Protein AF-A0A814YRI9-F1 (afdb_monomer_lite)

Structure (mmCIF, N/CA/C/O backbone):
data_AF-A0A814YRI9-F1
#
_entry.id   AF-A0A814YRI9-F1
#
lo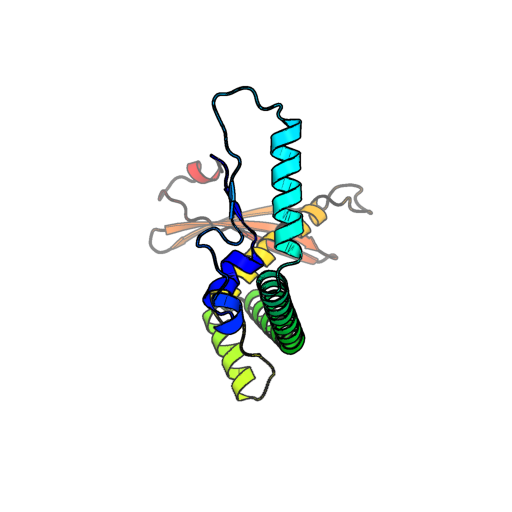op_
_atom_site.group_PDB
_atom_site.id
_atom_site.type_symbol
_atom_site.label_atom_id
_atom_site.label_alt_id
_atom_site.label_comp_id
_atom_site.label_asym_id
_atom_site.label_entity_id
_atom_site.label_seq_id
_atom_site.pdbx_PDB_ins_code
_atom_site.Cartn_x
_atom_site.Cartn_y
_atom_site.Cartn_z
_atom_site.occupancy
_atom_site.B_iso_or_equiv
_atom_site.auth_seq_id
_atom_site.auth_comp_id
_atom_site.auth_asym_id
_atom_site.auth_atom_id
_atom_site.pdbx_PDB_model_num
ATOM 1 N N . MET A 1 1 ? 5.325 12.047 36.509 1.00 57.03 1 MET A N 1
ATOM 2 C CA . MET A 1 1 ? 4.173 11.274 37.025 1.00 57.03 1 MET A CA 1
ATOM 3 C C . MET A 1 1 ? 3.552 10.498 35.869 1.00 57.03 1 MET A C 1
ATOM 5 O O . MET A 1 1 ? 2.864 11.089 35.044 1.00 57.03 1 MET A O 1
ATOM 9 N N . GLU A 1 2 ? 3.859 9.208 35.751 1.00 58.69 2 GLU A N 1
ATOM 10 C CA . GLU A 1 2 ? 3.312 8.358 34.685 1.00 58.69 2 GLU A CA 1
ATOM 11 C C . GLU A 1 2 ? 1.873 7.935 35.011 1.00 58.69 2 GLU A C 1
ATOM 13 O O . GLU A 1 2 ? 1.563 7.497 36.123 1.00 58.69 2 GLU A O 1
ATOM 18 N N . LEU A 1 3 ? 0.980 8.102 34.035 1.00 75.44 3 LEU A N 1
ATOM 19 C CA . LEU A 1 3 ? -0.439 7.772 34.138 1.00 75.44 3 LEU A CA 1
ATOM 20 C C . LEU A 1 3 ? -0.729 6.544 33.283 1.00 75.44 3 LEU A C 1
ATOM 22 O O . LEU A 1 3 ? -0.581 6.587 32.065 1.00 75.44 3 LEU A O 1
ATOM 26 N N . MET A 1 4 ? -1.202 5.469 33.910 1.00 80.44 4 MET A N 1
ATOM 27 C CA . MET A 1 4 ? -1.716 4.312 33.179 1.00 80.44 4 MET A CA 1
ATOM 28 C C . MET A 1 4 ? -3.222 4.439 33.022 1.00 80.44 4 MET A C 1
ATOM 30 O O . MET A 1 4 ? -3.938 4.694 33.992 1.00 80.44 4 MET A O 1
ATOM 34 N N . THR A 1 5 ? -3.720 4.252 31.804 1.00 87.00 5 THR A N 1
ATOM 35 C CA . THR A 1 5 ? -5.154 4.327 31.517 1.00 87.00 5 THR A CA 1
ATOM 36 C C . THR A 1 5 ? -5.653 3.033 30.893 1.00 87.00 5 THR A C 1
ATOM 38 O O . THR A 1 5 ? -4.969 2.407 30.087 1.00 87.00 5 THR A O 1
ATOM 41 N N . CYS A 1 6 ? -6.851 2.609 31.287 1.00 89.69 6 CYS A N 1
ATOM 42 C CA . CYS A 1 6 ? -7.541 1.510 30.629 1.00 89.69 6 CYS A CA 1
ATOM 43 C C . CYS A 1 6 ? -8.156 2.026 29.321 1.00 89.69 6 CYS A C 1
ATOM 45 O O . CYS A 1 6 ? -9.069 2.852 29.365 1.00 89.69 6 CYS A O 1
ATOM 47 N N . LEU A 1 7 ? -7.663 1.529 28.185 1.00 88.25 7 LEU A N 1
ATOM 48 C CA . LEU A 1 7 ? -8.087 1.926 26.837 1.00 88.25 7 LEU A CA 1
ATOM 49 C C . LEU A 1 7 ? -9.603 1.757 26.585 1.00 88.25 7 LEU A C 1
ATOM 51 O O . LEU A 1 7 ? -10.237 2.749 26.221 1.00 88.25 7 LEU A O 1
ATOM 55 N N . PRO A 1 8 ? -10.233 0.591 26.854 1.00 89.88 8 PRO A N 1
ATOM 56 C CA . PRO A 1 8 ? -11.683 0.449 26.680 1.00 89.88 8 PRO A CA 1
ATOM 57 C C . PRO A 1 8 ? -12.466 1.485 27.490 1.00 89.88 8 PRO A C 1
ATOM 59 O O . PRO A 1 8 ? -13.416 2.112 27.021 1.00 89.88 8 PRO A O 1
ATOM 62 N N . CYS A 1 9 ? -12.049 1.707 28.737 1.00 89.81 9 CYS A N 1
ATOM 63 C CA . CYS A 1 9 ? -12.719 2.642 29.628 1.00 89.81 9 CYS A CA 1
ATOM 64 C C . CYS A 1 9 ? -12.484 4.100 29.232 1.00 89.81 9 CYS A C 1
ATOM 66 O O . CYS A 1 9 ? -13.389 4.910 29.412 1.00 89.81 9 CYS A O 1
ATOM 68 N N . SER A 1 10 ? -11.308 4.466 28.718 1.00 89.44 10 SER A N 1
ATOM 69 C CA . SER A 1 10 ? -11.055 5.838 28.268 1.00 89.44 10 SER A CA 1
ATOM 70 C C . SER A 1 10 ? -11.930 6.196 27.067 1.00 89.44 10 SER A C 1
ATOM 72 O O . SER A 1 10 ? -12.449 7.311 27.028 1.00 89.44 10 SER A O 1
ATOM 74 N N . LYS A 1 11 ? -12.158 5.233 26.167 1.00 88.56 11 LYS A N 1
ATOM 75 C CA . LYS A 1 11 ? -12.961 5.392 24.952 1.00 88.56 11 LYS A CA 1
ATOM 76 C C . LYS A 1 11 ? -14.473 5.377 25.215 1.00 88.56 11 LYS A C 1
ATOM 78 O O . LYS A 1 11 ? -15.179 6.256 24.733 1.00 88.56 11 LYS A O 1
ATOM 83 N N . HIS A 1 12 ? -14.979 4.425 26.006 1.00 89.75 12 HIS A N 1
ATOM 84 C CA . HIS A 1 12 ? -16.427 4.163 26.080 1.00 89.75 12 HIS A CA 1
ATOM 85 C C . HIS A 1 12 ? -17.133 4.683 27.343 1.00 89.75 12 HIS A C 1
ATOM 87 O O . HIS A 1 12 ? -18.364 4.777 27.353 1.00 89.75 12 HIS A O 1
ATOM 93 N N . LYS A 1 13 ? -16.419 5.073 28.414 1.00 86.12 13 LYS A N 1
ATOM 94 C CA . LYS A 1 13 ? -17.064 5.439 29.702 1.00 86.12 13 LYS A CA 1
ATOM 95 C C . LYS A 1 13 ? -18.089 6.574 29.597 1.00 86.12 13 LYS A C 1
ATOM 97 O O . LYS A 1 13 ? -19.049 6.606 30.363 1.00 86.12 13 LYS A O 1
ATOM 102 N N . THR A 1 14 ? -17.893 7.502 28.662 1.00 85.56 14 THR A N 1
ATOM 103 C CA . THR A 1 14 ? -18.782 8.646 28.401 1.00 85.56 14 THR A CA 1
ATOM 104 C C . THR A 1 14 ? -20.089 8.244 27.729 1.00 85.56 14 THR A C 1
ATOM 106 O O . THR A 1 14 ? -21.051 9.005 27.798 1.00 85.56 14 THR A O 1
ATOM 109 N N . HIS A 1 15 ? -20.146 7.059 27.117 1.00 88.00 15 HIS A N 1
ATOM 110 C CA . HIS A 1 15 ? -21.304 6.545 26.385 1.00 88.00 15 HIS A CA 1
ATOM 111 C C . HIS A 1 15 ? -22.110 5.510 27.179 1.00 88.00 15 HIS A C 1
ATOM 113 O O . HIS A 1 15 ? -23.253 5.239 26.827 1.00 88.00 15 HIS A O 1
ATOM 119 N N . ALA A 1 16 ? -21.593 5.020 28.310 1.00 86.62 16 ALA A N 1
ATOM 120 C CA . ALA A 1 16 ? -22.251 4.001 29.130 1.00 86.62 16 ALA A CA 1
ATOM 121 C C . ALA A 1 16 ? -23.695 4.365 29.550 1.00 86.62 16 ALA A C 1
ATOM 123 O O . ALA A 1 16 ? -24.006 5.540 29.720 1.00 86.62 16 ALA A O 1
ATOM 124 N N . PRO A 1 17 ? -24.605 3.411 29.777 1.00 89.31 17 PRO A N 1
ATOM 125 C CA . PRO A 1 17 ? -25.932 3.689 30.330 1.00 89.31 17 PRO A CA 1
ATOM 126 C C . PRO A 1 17 ? -25.878 4.489 31.643 1.00 89.31 17 PRO A C 1
ATOM 128 O O . PRO A 1 17 ? -25.002 4.257 32.478 1.00 89.31 17 PRO A O 1
ATOM 131 N N . LYS A 1 18 ? -26.838 5.402 31.873 1.00 84.38 18 LYS A N 1
ATOM 132 C CA . LYS A 1 18 ? -26.884 6.260 33.084 1.00 84.38 18 LYS A CA 1
ATOM 133 C C . LYS A 1 18 ? -26.791 5.459 34.393 1.00 84.38 18 LYS A C 1
ATOM 135 O O . LYS A 1 18 ? -26.132 5.899 35.328 1.00 84.38 18 LYS A O 1
ATOM 140 N N . GLN A 1 19 ? -27.378 4.262 34.418 1.00 86.19 19 GLN A N 1
ATOM 141 C CA . GLN A 1 19 ? -27.344 3.325 35.549 1.00 86.19 19 GLN A CA 1
ATOM 142 C C . GLN A 1 19 ? -25.914 2.889 35.916 1.00 86.19 19 GLN A C 1
ATOM 144 O O . GLN A 1 19 ? -25.593 2.767 37.092 1.00 86.19 19 GLN A O 1
ATOM 149 N N . LEU A 1 20 ? -25.034 2.716 34.923 1.00 83.62 20 LEU A N 1
ATOM 150 C CA . LEU A 1 20 ? -23.620 2.375 35.124 1.00 83.62 20 LEU A CA 1
ATOM 151 C C . LEU A 1 20 ? -22.749 3.619 35.370 1.00 83.62 20 LEU A C 1
ATOM 153 O O . LEU A 1 20 ? -21.659 3.509 35.938 1.00 83.62 20 LEU A O 1
ATOM 157 N N . ARG A 1 21 ? -23.226 4.809 34.969 1.00 75.56 21 ARG A N 1
ATOM 158 C CA . ARG A 1 21 ? -22.521 6.082 35.187 1.00 75.56 21 ARG A CA 1
ATOM 159 C C . ARG A 1 21 ? -22.640 6.633 36.602 1.00 75.56 21 ARG A C 1
ATOM 161 O O . ARG A 1 21 ? -21.741 7.350 37.026 1.00 75.56 21 ARG A O 1
ATOM 168 N N . ALA A 1 22 ? -23.705 6.302 37.331 1.00 64.12 22 ALA A N 1
ATOM 169 C CA . ALA A 1 22 ? -23.940 6.807 38.689 1.00 64.12 22 ALA A CA 1
ATOM 170 C C . ALA A 1 22 ? -22.783 6.493 39.665 1.00 64.12 22 ALA A C 1
ATOM 172 O O . ALA A 1 22 ? -22.558 7.220 40.626 1.00 64.12 22 ALA A O 1
ATOM 173 N N . THR A 1 23 ? -22.006 5.445 39.381 1.00 62.44 23 THR A N 1
ATOM 174 C CA . THR A 1 23 ? -20.819 5.019 40.140 1.00 62.44 23 THR A CA 1
ATOM 175 C C . THR A 1 23 ? -19.486 5.590 39.631 1.00 62.44 23 THR A C 1
ATOM 177 O O . THR A 1 23 ? -18.424 5.213 40.135 1.00 62.44 23 THR A O 1
ATOM 180 N N . ILE A 1 24 ? -19.489 6.476 38.628 1.00 66.81 24 ILE A N 1
ATOM 181 C CA . ILE A 1 24 ? -18.257 7.000 38.024 1.00 66.81 24 ILE A CA 1
ATOM 182 C C . ILE A 1 24 ? -17.608 8.030 38.949 1.00 66.81 24 ILE A C 1
ATOM 184 O O . ILE A 1 24 ? -18.045 9.172 39.056 1.00 66.81 24 ILE A O 1
ATOM 188 N N . LYS A 1 25 ? -16.477 7.652 39.548 1.00 68.94 25 LYS A N 1
ATOM 189 C CA . LYS A 1 25 ? -15.484 8.629 40.009 1.00 68.94 25 LYS A CA 1
ATOM 190 C C . LYS A 1 25 ? -14.764 9.203 38.787 1.00 68.94 25 LYS A C 1
ATOM 192 O O . LYS A 1 25 ? -14.474 8.468 37.843 1.00 68.94 25 LYS A O 1
ATOM 197 N N . SER A 1 26 ? -14.419 10.489 38.809 1.00 67.25 26 SER A N 1
ATOM 198 C CA . SER A 1 26 ? -13.688 11.168 37.720 1.00 67.25 26 SER A CA 1
ATOM 199 C C . SER A 1 26 ? -12.374 10.466 37.330 1.00 67.25 26 SER A C 1
ATOM 201 O O . SER A 1 26 ? -11.939 10.548 36.183 1.00 67.25 26 SER A O 1
ATOM 203 N N . SER A 1 27 ? -11.782 9.706 38.257 1.00 72.19 27 SER A N 1
ATOM 204 C CA . SER A 1 27 ? -10.574 8.893 38.083 1.00 72.19 27 SER A CA 1
ATOM 205 C C . SER A 1 27 ? -10.811 7.453 37.596 1.00 72.19 27 SER A C 1
ATOM 207 O O . SER A 1 27 ? -9.873 6.656 37.579 1.00 72.19 27 SER A O 1
ATOM 209 N N . PHE A 1 28 ? -12.030 7.070 37.200 1.00 80.62 28 PHE A N 1
ATOM 210 C CA . PHE A 1 28 ? -12.308 5.702 36.752 1.00 80.62 28 PHE A CA 1
ATOM 211 C C . PHE A 1 28 ? -11.487 5.324 35.506 1.00 80.62 28 PHE A C 1
ATOM 213 O O . PHE A 1 28 ? -11.516 6.022 34.488 1.00 80.62 28 PHE A O 1
ATOM 220 N N . GLY A 1 29 ? -10.770 4.198 35.596 1.00 76.25 29 GLY A N 1
ATOM 221 C CA . GLY A 1 29 ? -9.886 3.702 34.538 1.00 76.25 29 GLY A CA 1
ATOM 222 C C . GLY A 1 29 ? -8.558 4.454 34.418 1.00 76.25 29 GLY A C 1
ATOM 223 O O . GLY A 1 29 ? -7.847 4.232 33.443 1.00 76.25 29 GLY A O 1
ATOM 224 N N . VAL A 1 30 ? -8.222 5.329 35.374 1.00 84.19 30 VAL A N 1
ATOM 225 C CA . VAL A 1 30 ? -6.929 6.020 35.458 1.00 84.19 30 VAL A CA 1
ATOM 226 C C . VAL A 1 30 ? -6.206 5.556 36.718 1.00 84.19 30 VAL A C 1
ATOM 228 O O . VAL A 1 30 ? -6.693 5.738 37.834 1.00 84.19 30 VAL A O 1
ATOM 231 N N . PHE A 1 31 ? -5.025 4.979 36.541 1.00 84.06 31 PHE A N 1
ATOM 232 C CA . PHE A 1 31 ? -4.172 4.498 37.615 1.00 84.06 31 PHE A CA 1
ATOM 233 C C . PHE A 1 31 ? -2.958 5.415 37.740 1.00 84.06 31 PHE A C 1
ATOM 235 O O . PHE A 1 31 ? -2.256 5.680 36.763 1.00 84.06 31 PHE A O 1
ATOM 242 N N . LYS A 1 32 ? -2.734 5.925 38.952 1.00 78.75 32 LYS A N 1
ATOM 243 C CA 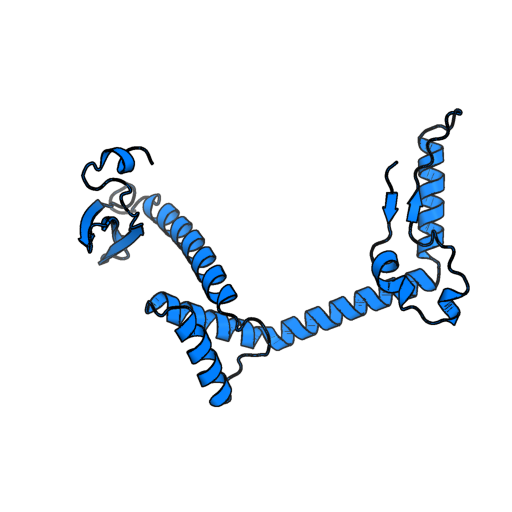. LYS A 1 32 ? -1.619 6.817 39.272 1.00 78.75 32 LYS A CA 1
ATOM 244 C C . LYS A 1 32 ? -0.577 6.052 40.071 1.00 78.75 32 LYS A C 1
ATOM 246 O O . LYS A 1 32 ? -0.921 5.454 41.089 1.00 78.75 32 LYS A O 1
ATOM 251 N N . PHE A 1 33 ? 0.682 6.129 39.653 1.00 70.62 33 PHE A N 1
ATOM 252 C CA . PHE A 1 33 ? 1.786 5.884 40.573 1.00 70.62 33 PHE A CA 1
ATOM 253 C C . PHE A 1 33 ? 1.908 7.096 41.496 1.00 70.62 33 PHE A C 1
ATOM 255 O O . PHE A 1 33 ? 2.154 8.209 41.037 1.00 70.62 33 PHE A O 1
ATOM 262 N N . ILE A 1 34 ? 1.671 6.892 42.791 1.00 64.88 34 ILE A N 1
ATOM 263 C CA . ILE A 1 34 ? 1.851 7.942 43.791 1.00 64.88 34 ILE A CA 1
ATOM 264 C C . ILE A 1 34 ? 3.305 7.874 44.275 1.00 64.88 34 ILE A C 1
ATOM 266 O O . ILE A 1 34 ? 3.705 6.966 45.011 1.00 64.88 34 ILE A O 1
ATOM 270 N N . GLU A 1 35 ? 4.113 8.833 43.839 1.00 61.47 35 GLU A N 1
ATOM 271 C CA . GLU A 1 35 ? 5.393 9.151 44.468 1.00 61.47 35 GLU A CA 1
ATOM 272 C C . GLU A 1 35 ? 5.089 9.966 45.729 1.00 61.47 35 GLU A C 1
ATOM 274 O O . GLU A 1 35 ? 4.814 11.155 45.661 1.00 61.47 35 GLU A O 1
ATOM 279 N N . GLN A 1 36 ? 5.010 9.300 46.881 1.00 57.44 36 GLN A N 1
ATOM 280 C CA . GLN A 1 36 ? 5.059 9.975 48.178 1.00 57.44 36 GLN A CA 1
ATOM 281 C C . GLN A 1 36 ? 6.504 9.975 48.681 1.00 57.44 36 GLN A C 1
ATOM 283 O O . GLN A 1 36 ? 7.136 8.914 48.687 1.00 57.44 36 GLN A O 1
ATOM 288 N N . ASP A 1 37 ? 6.967 11.136 49.154 1.00 53.66 37 ASP A N 1
ATOM 289 C CA . ASP A 1 37 ? 8.300 11.423 49.724 1.00 53.66 37 ASP A CA 1
ATOM 290 C C . ASP A 1 37 ? 8.594 10.712 51.065 1.00 53.66 37 ASP A C 1
ATOM 292 O O . ASP A 1 37 ? 9.504 11.077 51.802 1.00 53.66 37 ASP A O 1
ATOM 296 N N . GLY A 1 38 ? 7.842 9.663 51.404 1.00 54.88 38 GLY A N 1
ATOM 297 C CA . GLY A 1 38 ? 7.982 8.917 52.650 1.00 54.88 38 GLY A CA 1
ATOM 298 C C . GLY A 1 38 ? 7.941 7.410 52.423 1.00 54.88 38 GLY A C 1
ATOM 299 O O . GLY A 1 38 ? 6.867 6.822 52.358 1.00 54.88 38 GLY A O 1
ATOM 300 N N . GLY A 1 39 ? 9.116 6.789 52.305 1.00 52.53 39 GLY A N 1
ATOM 301 C CA . GLY A 1 39 ? 9.415 5.431 52.793 1.00 52.53 39 GLY A CA 1
ATOM 302 C C . GLY A 1 39 ? 8.641 4.211 52.267 1.00 52.53 39 GLY A C 1
ATOM 303 O O . GLY A 1 39 ? 8.883 3.112 52.759 1.00 52.53 39 GLY A O 1
ATOM 304 N N . TYR A 1 40 ? 7.730 4.324 51.300 1.00 56.16 40 TYR A N 1
ATOM 305 C CA . TYR A 1 40 ? 7.061 3.136 50.753 1.00 56.16 40 TYR A CA 1
ATOM 306 C C . TYR A 1 40 ? 8.002 2.327 49.850 1.00 56.16 40 TYR A C 1
ATOM 308 O O . TYR A 1 40 ? 8.388 2.791 48.774 1.00 56.16 40 TYR A O 1
ATOM 316 N N . ASN A 1 41 ? 8.297 1.083 50.249 1.00 66.31 41 ASN A N 1
ATOM 317 C CA . ASN A 1 41 ? 9.014 0.104 49.428 1.00 66.31 41 ASN A CA 1
ATOM 318 C C . ASN A 1 41 ? 8.326 -0.053 48.059 1.00 66.31 41 ASN A C 1
ATOM 320 O O . ASN A 1 41 ? 7.105 -0.229 47.985 1.00 66.31 41 ASN A O 1
ATOM 324 N N . GLN A 1 42 ? 9.106 -0.039 46.973 1.00 67.06 42 GLN A N 1
ATOM 325 C CA . GLN A 1 42 ? 8.636 -0.141 45.579 1.00 67.06 42 GLN A CA 1
ATOM 326 C C . GLN A 1 42 ? 7.633 -1.299 45.367 1.00 67.06 42 GLN A C 1
ATOM 328 O O . GLN A 1 42 ? 6.652 -1.172 44.631 1.00 67.06 42 GLN A O 1
ATOM 333 N N . THR A 1 43 ? 7.818 -2.398 46.102 1.00 73.56 43 THR A N 1
ATOM 334 C CA . THR A 1 43 ? 6.971 -3.598 46.104 1.00 73.56 43 THR A CA 1
ATOM 335 C C . THR A 1 43 ? 5.538 -3.350 46.595 1.00 73.56 43 THR A C 1
ATOM 337 O O . THR A 1 43 ? 4.598 -3.951 46.072 1.00 73.56 43 THR A O 1
ATOM 340 N N . GLN A 1 44 ? 5.336 -2.469 47.581 1.00 71.19 44 GLN A N 1
ATOM 341 C CA . GLN A 1 44 ? 4.004 -2.154 48.119 1.00 71.19 44 GLN A CA 1
ATOM 342 C C . GLN A 1 44 ? 3.199 -1.293 47.141 1.00 71.19 44 GLN A C 1
ATOM 344 O O . GLN A 1 44 ? 2.052 -1.627 46.845 1.00 71.19 44 GLN A O 1
ATOM 349 N N . LYS A 1 45 ? 3.829 -0.279 46.530 1.00 72.12 45 LYS A N 1
ATOM 350 C CA . LYS A 1 45 ? 3.194 0.567 45.500 1.00 72.12 45 LYS A CA 1
ATOM 351 C C . LYS A 1 45 ? 2.680 -0.268 44.322 1.00 72.12 45 LYS A C 1
ATOM 353 O O . LYS A 1 45 ? 1.552 -0.092 43.863 1.00 72.12 45 LYS A O 1
ATOM 358 N N . PHE A 1 46 ? 3.483 -1.231 43.871 1.00 78.75 46 PHE A N 1
ATOM 359 C CA . PHE A 1 46 ? 3.090 -2.147 42.800 1.00 78.75 46 PHE A CA 1
ATOM 360 C C . PHE A 1 46 ? 1.953 -3.094 43.219 1.00 78.75 46 PHE A C 1
ATOM 362 O O . PHE A 1 46 ? 1.052 -3.388 42.428 1.00 78.75 46 PHE A O 1
ATOM 369 N N . ARG A 1 47 ? 1.948 -3.554 44.478 1.00 81.50 47 ARG A N 1
ATOM 370 C CA . ARG A 1 47 ? 0.877 -4.397 45.031 1.00 81.50 47 ARG A CA 1
ATOM 371 C C . ARG A 1 47 ? -0.464 -3.660 45.068 1.00 81.50 47 ARG A C 1
ATOM 373 O O . ARG A 1 47 ? -1.475 -4.244 44.670 1.00 81.50 47 ARG A O 1
ATOM 380 N N . ASP A 1 48 ? -0.469 -2.399 45.487 1.00 80.00 48 ASP A N 1
ATOM 381 C CA . ASP A 1 48 ? -1.682 -1.578 45.561 1.00 80.00 48 ASP A CA 1
ATOM 382 C C . ASP A 1 48 ? -2.217 -1.217 44.178 1.00 80.00 48 ASP A C 1
ATOM 384 O O . ASP A 1 48 ? -3.421 -1.331 43.927 1.00 80.00 48 ASP A O 1
ATOM 388 N N . LEU A 1 49 ? -1.326 -0.898 43.236 1.00 82.75 49 LEU A N 1
ATOM 389 C CA . LEU A 1 49 ? -1.684 -0.735 41.831 1.00 82.75 49 LEU A CA 1
ATOM 390 C C . LEU A 1 49 ? -2.350 -2.004 41.278 1.00 82.75 49 LEU A C 1
ATOM 392 O O . LEU A 1 49 ? -3.442 -1.939 40.711 1.00 82.75 49 LEU A O 1
ATOM 396 N N . LYS A 1 50 ? -1.735 -3.174 41.488 1.00 85.44 50 LYS A N 1
ATOM 397 C CA . LYS A 1 50 ? -2.278 -4.464 41.036 1.00 85.44 50 LYS A CA 1
ATOM 398 C C . LYS A 1 50 ? -3.645 -4.753 41.658 1.00 85.44 50 LYS A C 1
ATOM 400 O O . LYS A 1 50 ? -4.530 -5.277 40.980 1.00 85.44 50 LYS A O 1
ATOM 405 N N . LYS A 1 51 ? -3.839 -4.402 42.932 1.00 85.75 51 LYS A N 1
ATOM 406 C CA . LYS A 1 51 ? -5.134 -4.518 43.616 1.00 85.75 51 LYS A CA 1
ATOM 407 C C . LYS A 1 51 ? -6.178 -3.592 42.985 1.00 85.75 51 LYS A C 1
ATOM 409 O O . LYS A 1 51 ? -7.281 -4.051 42.701 1.00 85.75 51 LYS A O 1
ATOM 414 N N . SER A 1 52 ? -5.823 -2.337 42.710 1.00 84.19 52 SER A N 1
ATOM 415 C CA . SER A 1 52 ? -6.702 -1.359 42.053 1.00 84.19 52 SER A CA 1
ATOM 416 C C . SER A 1 52 ? -7.124 -1.814 40.653 1.00 84.19 52 SER A C 1
ATOM 418 O O . SER A 1 52 ? -8.311 -1.783 40.324 1.00 84.19 52 SER A O 1
ATOM 420 N N . ILE A 1 53 ? -6.182 -2.339 39.861 1.00 87.25 53 ILE A N 1
ATOM 421 C CA . ILE A 1 53 ? -6.467 -2.915 38.540 1.00 87.25 53 ILE A CA 1
ATOM 422 C C . ILE A 1 53 ? -7.418 -4.108 38.669 1.00 87.25 53 ILE A C 1
ATOM 424 O O . ILE A 1 53 ? -8.425 -4.152 37.973 1.00 87.25 53 ILE A O 1
ATOM 428 N N . ARG A 1 54 ? -7.167 -5.052 39.587 1.00 88.12 54 ARG A N 1
ATOM 429 C CA . ARG A 1 54 ? -8.071 -6.201 39.786 1.00 88.12 54 ARG A CA 1
ATOM 430 C C . ARG A 1 54 ? -9.494 -5.771 40.125 1.00 88.12 54 ARG A C 1
ATOM 432 O O . ARG A 1 54 ? -10.430 -6.309 39.548 1.00 88.12 54 ARG A O 1
ATOM 439 N N . VAL A 1 55 ? -9.655 -4.797 41.020 1.00 86.94 55 VAL A N 1
ATOM 440 C CA . VAL A 1 55 ? -10.981 -4.261 41.355 1.00 86.94 55 VAL A CA 1
ATOM 441 C C . VAL A 1 55 ? -11.613 -3.621 40.120 1.00 86.94 55 VAL A C 1
ATOM 443 O O . VAL A 1 55 ? -12.757 -3.929 39.804 1.00 86.94 55 VAL A O 1
ATOM 446 N N . HIS A 1 56 ? -10.863 -2.805 39.374 1.00 88.25 56 HIS A N 1
ATOM 447 C CA . HIS A 1 56 ? -11.346 -2.190 38.138 1.00 88.25 56 HIS A CA 1
ATOM 448 C C . HIS A 1 56 ? -11.887 -3.211 37.131 1.00 88.25 56 HIS A C 1
ATOM 450 O O . HIS A 1 56 ? -12.984 -3.014 36.613 1.00 88.25 56 HIS A O 1
ATOM 456 N N . LEU A 1 57 ? -11.160 -4.311 36.911 1.00 88.69 57 LEU A N 1
ATOM 457 C CA . LEU A 1 57 ? -11.546 -5.364 35.966 1.00 88.69 57 LEU A CA 1
ATOM 458 C C . LEU A 1 57 ? -12.875 -6.048 36.331 1.00 88.69 57 LEU A C 1
ATOM 460 O O . LEU A 1 57 ? -13.567 -6.553 35.454 1.00 88.69 57 LEU A O 1
ATOM 464 N N . THR A 1 58 ? -13.257 -6.045 37.610 1.00 88.62 58 THR A N 1
ATOM 465 C CA . THR A 1 58 ? -14.521 -6.645 38.076 1.00 88.62 58 THR A CA 1
ATOM 466 C C . THR A 1 58 ? -15.719 -5.696 38.027 1.00 88.62 58 THR A C 1
ATOM 468 O O . THR A 1 58 ? -16.853 -6.127 38.220 1.00 88.62 58 THR A O 1
ATOM 471 N N . ILE A 1 59 ? -15.505 -4.400 37.783 1.00 88.88 59 ILE A N 1
ATOM 472 C CA . ILE A 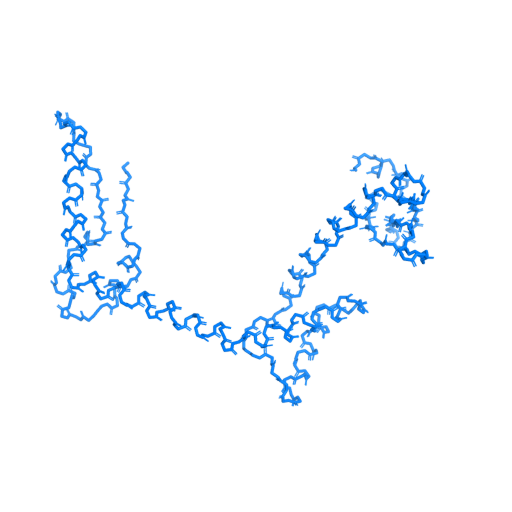1 59 ? -16.588 -3.411 37.800 1.00 88.88 59 ILE A CA 1
ATOM 473 C C . ILE A 1 59 ? -17.452 -3.553 36.539 1.00 88.88 59 ILE A C 1
ATOM 475 O O . ILE A 1 59 ? -16.943 -3.540 35.420 1.00 88.88 59 ILE A O 1
ATOM 479 N N . ASN A 1 60 ? -18.779 -3.577 36.715 1.00 89.69 60 ASN A N 1
ATOM 480 C CA . ASN A 1 60 ? -19.760 -3.703 35.625 1.00 89.69 60 ASN A CA 1
ATOM 481 C C . ASN A 1 60 ? -19.564 -2.684 34.492 1.00 89.69 60 ASN A C 1
ATOM 483 O O . ASN A 1 60 ? -19.764 -3.011 33.327 1.00 89.69 60 ASN A O 1
ATOM 487 N N . LEU A 1 61 ? -19.135 -1.462 34.820 1.00 88.81 61 LEU A N 1
ATOM 488 C CA . LEU A 1 61 ? -18.804 -0.445 33.823 1.00 88.81 61 LEU A CA 1
ATOM 489 C C . LEU A 1 61 ? -17.614 -0.855 32.941 1.00 88.81 61 LEU A C 1
ATOM 491 O O . LEU A 1 61 ? -17.679 -0.671 31.733 1.00 88.81 61 LEU A O 1
ATOM 495 N N . HIS A 1 62 ? -16.550 -1.430 33.511 1.00 90.75 62 HIS A N 1
ATOM 496 C CA . HIS A 1 62 ? -15.412 -1.920 32.726 1.00 90.75 62 HIS A CA 1
ATOM 497 C C . HIS A 1 62 ? -15.818 -3.104 31.843 1.00 90.75 62 HIS A C 1
ATOM 499 O O . HIS A 1 62 ? -15.468 -3.141 30.664 1.00 90.75 62 HIS A O 1
ATOM 505 N N . ILE A 1 63 ? -16.604 -4.036 32.390 1.00 91.94 63 ILE A N 1
ATOM 506 C CA . ILE A 1 63 ? -17.138 -5.177 31.637 1.00 91.94 63 ILE A CA 1
ATOM 507 C C . ILE A 1 63 ? -17.972 -4.681 30.449 1.00 91.94 63 ILE A C 1
ATOM 509 O O . ILE A 1 63 ? -17.819 -5.186 29.340 1.00 91.94 63 ILE A O 1
ATOM 513 N N . TRP A 1 64 ? -18.816 -3.666 30.654 1.00 93.12 64 TRP A N 1
ATOM 514 C CA . TRP A 1 64 ? -19.585 -3.040 29.580 1.00 93.12 64 TRP A CA 1
ATOM 515 C C . TRP A 1 64 ? -18.677 -2.374 28.536 1.00 93.12 64 TRP A C 1
ATOM 517 O O . TRP A 1 64 ? -18.801 -2.691 27.359 1.00 93.12 64 TRP A O 1
ATOM 527 N N . CYS A 1 65 ? -17.715 -1.539 28.948 1.00 91.06 65 CYS A N 1
ATOM 528 C CA . CYS A 1 65 ? -16.777 -0.889 28.023 1.00 91.06 65 CYS A CA 1
ATOM 529 C C . CYS A 1 65 ? -15.986 -1.905 27.184 1.00 91.06 65 CYS A C 1
ATOM 531 O O . CYS A 1 65 ? -15.774 -1.688 25.998 1.00 91.06 65 CYS A O 1
ATOM 533 N N . THR A 1 66 ? -15.574 -3.020 27.792 1.00 93.12 66 THR A N 1
ATOM 534 C CA . THR A 1 66 ? -14.839 -4.091 27.102 1.00 93.12 66 THR A CA 1
ATOM 535 C C . THR A 1 66 ? -15.735 -4.834 26.113 1.00 93.12 66 THR A C 1
ATOM 537 O O . THR A 1 66 ? -15.294 -5.162 25.018 1.00 93.12 66 THR A O 1
ATOM 540 N N . LYS A 1 67 ? -17.008 -5.068 26.463 1.00 94.00 67 LYS A N 1
ATOM 541 C CA . LYS A 1 67 ? -17.989 -5.662 25.543 1.00 94.00 67 LYS A CA 1
ATOM 542 C C . LYS A 1 67 ? -18.275 -4.762 24.344 1.00 94.00 67 LYS A C 1
ATOM 544 O O . LYS A 1 67 ? -18.401 -5.275 23.242 1.00 94.00 67 LYS A O 1
ATOM 549 N N . GLU A 1 68 ? -18.373 -3.452 24.541 1.00 93.19 68 GLU A N 1
ATOM 550 C CA . GLU A 1 68 ? -18.575 -2.515 23.430 1.00 93.19 68 GLU A CA 1
ATOM 551 C C . GLU A 1 68 ? -17.336 -2.418 22.534 1.00 93.19 68 GLU A C 1
ATOM 553 O O . GLU A 1 68 ? -17.476 -2.483 21.319 1.00 93.19 68 GLU A O 1
ATOM 558 N N . GLU A 1 69 ? -16.124 -2.376 23.101 1.00 93.00 69 GLU A N 1
ATOM 559 C CA . GLU A 1 69 ? -14.895 -2.432 22.294 1.00 93.00 69 GLU A CA 1
ATOM 560 C C . GLU A 1 69 ? -14.816 -3.735 21.481 1.00 93.00 69 GLU A C 1
ATOM 562 O O . GLU A 1 69 ? -14.404 -3.728 20.321 1.00 93.00 69 GLU A O 1
ATOM 567 N N . GLN A 1 70 ? -15.224 -4.857 22.077 1.00 92.38 70 GLN A N 1
ATOM 568 C CA . GLN A 1 70 ? -15.265 -6.146 21.396 1.00 92.38 70 GLN A CA 1
ATOM 569 C C . GLN A 1 70 ? -16.285 -6.150 20.248 1.00 92.38 70 GLN A C 1
ATOM 571 O O . GLN A 1 70 ? -15.947 -6.594 19.155 1.00 92.38 70 GLN A O 1
ATOM 576 N N . LYS A 1 71 ? -17.488 -5.599 20.455 1.00 92.12 71 LYS A N 1
ATOM 577 C CA . LYS A 1 71 ? -18.484 -5.443 19.383 1.00 92.12 71 LYS A CA 1
ATOM 578 C C . LYS A 1 71 ? -17.974 -4.562 18.251 1.00 92.12 71 LYS A C 1
ATOM 580 O O . LYS A 1 71 ? -18.112 -4.943 17.100 1.00 92.12 71 LYS A O 1
ATOM 585 N N . GLU A 1 72 ? -17.348 -3.424 18.555 1.00 90.38 72 GLU A N 1
ATOM 586 C CA . GLU A 1 72 ? -16.779 -2.553 17.519 1.00 90.38 72 GLU A CA 1
ATOM 587 C C . GLU A 1 72 ? -15.703 -3.271 16.698 1.00 90.38 72 GLU A C 1
ATOM 589 O O . GLU A 1 72 ? -15.628 -3.083 15.485 1.00 90.38 72 GLU A O 1
ATOM 594 N N . LYS A 1 73 ? -14.871 -4.102 17.341 1.00 90.25 73 LYS A N 1
ATOM 595 C CA . LYS A 1 73 ? -13.886 -4.937 16.638 1.00 90.25 73 LYS A CA 1
ATOM 596 C C . LYS A 1 73 ? -14.565 -5.976 15.756 1.00 90.25 73 LYS A C 1
ATOM 598 O O . LYS A 1 73 ? -14.206 -6.090 14.593 1.00 90.25 73 LYS A O 1
ATOM 603 N N . GLU A 1 74 ? -15.567 -6.679 16.272 1.00 91.06 74 GLU A N 1
ATOM 604 C CA . GLU A 1 74 ? -16.324 -7.677 15.508 1.00 91.06 74 GLU A CA 1
ATOM 605 C C . GLU A 1 74 ? -17.066 -7.054 14.316 1.00 91.06 74 GLU A C 1
ATOM 607 O O . GLU A 1 74 ? -17.054 -7.613 13.221 1.00 91.06 74 GLU A O 1
ATOM 612 N N . GLU A 1 75 ? -17.663 -5.875 14.493 1.00 87.94 75 GLU A N 1
ATOM 613 C CA . GLU A 1 75 ? -18.307 -5.112 13.422 1.00 87.94 75 GLU A CA 1
ATOM 614 C C . GLU A 1 75 ? -17.292 -4.623 12.384 1.00 87.94 75 GLU A C 1
ATOM 616 O O . GLU A 1 75 ? -17.555 -4.703 11.182 1.00 87.94 75 GLU A O 1
ATOM 621 N N . ALA A 1 76 ? -16.121 -4.152 12.823 1.00 85.44 76 ALA A N 1
ATOM 622 C CA . ALA A 1 76 ? -15.042 -3.756 11.926 1.00 85.44 76 ALA A CA 1
ATOM 623 C C . ALA A 1 76 ? -14.504 -4.955 11.130 1.00 85.44 76 ALA A C 1
ATOM 625 O O . ALA A 1 76 ? -14.325 -4.848 9.916 1.00 85.44 76 ALA A O 1
ATOM 626 N N . ASP A 1 77 ? -14.299 -6.099 11.778 1.00 86.31 77 ASP A N 1
ATOM 627 C CA . ASP A 1 77 ? -13.825 -7.327 11.140 1.00 86.31 77 ASP A CA 1
ATOM 628 C C . ASP A 1 77 ? -14.864 -7.878 10.155 1.00 86.31 77 ASP A C 1
ATOM 630 O O . ASP A 1 77 ? -14.519 -8.242 9.026 1.00 86.31 77 ASP A O 1
ATOM 634 N N . ASP A 1 78 ? -16.149 -7.881 10.518 1.00 85.94 78 ASP A N 1
ATOM 635 C CA . ASP A 1 78 ? -17.225 -8.295 9.616 1.00 85.94 78 ASP A CA 1
ATOM 636 C C . ASP A 1 78 ? -17.376 -7.331 8.432 1.00 85.94 78 ASP A C 1
ATOM 638 O O . ASP A 1 78 ? -17.538 -7.771 7.289 1.00 85.94 78 ASP A O 1
ATOM 642 N N . PHE A 1 79 ? -17.248 -6.021 8.664 1.00 82.31 79 PHE A N 1
ATOM 643 C CA . PHE A 1 79 ? -17.207 -5.024 7.597 1.00 82.31 79 PHE A CA 1
ATOM 644 C C . PHE A 1 79 ? -16.028 -5.268 6.650 1.00 82.31 79 PHE A C 1
ATOM 646 O O . PHE A 1 79 ? -16.212 -5.268 5.429 1.00 82.31 79 PHE A O 1
ATOM 653 N N . MET A 1 80 ? -14.829 -5.512 7.181 1.00 80.75 80 MET A N 1
ATOM 654 C CA . MET A 1 80 ? -13.636 -5.791 6.378 1.00 80.75 80 MET A CA 1
ATOM 655 C C . MET A 1 80 ? -13.796 -7.083 5.574 1.00 80.75 80 MET A C 1
ATOM 657 O O . MET A 1 80 ? -13.521 -7.083 4.375 1.00 80.75 80 MET A O 1
ATOM 661 N N . ARG A 1 81 ? -14.332 -8.144 6.185 1.00 81.31 81 ARG A N 1
ATOM 662 C CA . ARG A 1 81 ? -14.621 -9.422 5.518 1.00 81.31 81 ARG A CA 1
ATOM 663 C C . ARG A 1 81 ? -15.642 -9.261 4.391 1.00 81.31 81 ARG A C 1
ATOM 665 O O . ARG A 1 81 ? -15.429 -9.750 3.285 1.00 81.31 81 ARG A O 1
ATOM 672 N N . LYS A 1 82 ? -16.733 -8.524 4.627 1.00 78.94 82 L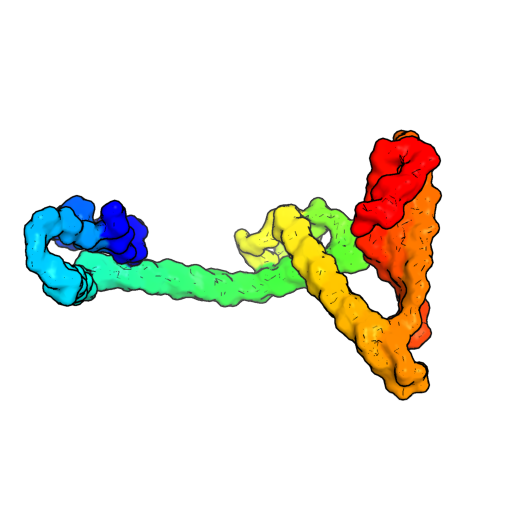YS A N 1
ATOM 673 C CA . LYS A 1 82 ? -17.753 -8.235 3.599 1.00 78.94 82 LYS A CA 1
ATOM 674 C C . LYS A 1 82 ? -17.190 -7.428 2.427 1.00 78.94 82 LYS A C 1
ATOM 676 O O . LYS A 1 82 ? -17.622 -7.617 1.291 1.00 78.94 82 LYS A O 1
ATOM 681 N N . ASN A 1 83 ? -16.216 -6.557 2.686 1.00 81.81 83 ASN A N 1
ATOM 682 C CA . ASN A 1 83 ? -15.578 -5.715 1.673 1.00 81.81 83 ASN A CA 1
ATOM 683 C C . ASN A 1 83 ? -14.282 -6.307 1.098 1.00 81.81 83 ASN A C 1
ATOM 685 O O . ASN A 1 83 ? -13.647 -5.670 0.259 1.00 81.81 83 ASN A O 1
ATOM 689 N N . GLU A 1 84 ? -13.888 -7.519 1.484 1.00 84.19 84 GLU A N 1
ATOM 690 C CA . GLU A 1 84 ? -12.630 -8.121 1.039 1.00 84.19 84 GLU A CA 1
ATOM 691 C C . GLU A 1 84 ? -12.592 -8.273 -0.491 1.00 84.19 84 GLU A C 1
ATOM 693 O O . GLU A 1 84 ? -11.663 -7.809 -1.157 1.00 84.19 84 GLU A O 1
ATOM 698 N N . LYS A 1 85 ? -13.662 -8.829 -1.073 1.00 83.56 85 LYS A N 1
ATOM 699 C CA . LYS A 1 85 ? -13.803 -8.988 -2.529 1.00 83.56 85 LYS A CA 1
ATOM 700 C C . LYS A 1 85 ? -13.752 -7.645 -3.265 1.00 83.56 85 LYS A C 1
ATOM 702 O O . LYS A 1 85 ? -13.119 -7.540 -4.315 1.00 83.56 85 LYS A O 1
ATOM 707 N N . ALA A 1 86 ? -14.389 -6.619 -2.703 1.00 86.12 86 ALA A N 1
ATOM 708 C CA . ALA A 1 86 ? -14.340 -5.261 -3.233 1.00 86.12 86 ALA A CA 1
ATOM 709 C C . ALA A 1 86 ? -12.911 -4.695 -3.200 1.00 86.12 86 ALA A C 1
ATOM 711 O O . ALA A 1 86 ? -12.440 -4.149 -4.196 1.00 86.12 86 ALA A O 1
ATOM 712 N N . GLY A 1 87 ? -12.185 -4.909 -2.100 1.00 85.81 87 GLY A N 1
ATOM 713 C CA . GLY A 1 87 ? -10.780 -4.527 -1.966 1.00 85.81 87 GLY A CA 1
ATOM 714 C C . GLY A 1 87 ? -9.883 -5.172 -3.025 1.00 85.81 87 GLY A C 1
ATOM 715 O O . GLY A 1 87 ? -9.080 -4.474 -3.649 1.00 85.81 87 GLY A O 1
ATOM 716 N N . TYR A 1 88 ? -10.058 -6.469 -3.300 1.00 87.25 88 TYR A N 1
ATOM 717 C CA . TYR A 1 88 ? -9.332 -7.146 -4.382 1.00 87.25 88 TYR A CA 1
ATOM 718 C C . TYR A 1 88 ? -9.647 -6.555 -5.759 1.00 87.25 88 TYR A C 1
ATOM 720 O O . TYR A 1 88 ? -8.738 -6.380 -6.573 1.00 87.25 88 TYR A O 1
ATOM 728 N N . ASN A 1 89 ? -10.910 -6.217 -6.026 1.00 88.00 89 ASN A N 1
ATOM 729 C CA . ASN A 1 89 ? -11.299 -5.585 -7.286 1.00 88.00 89 ASN A CA 1
ATOM 730 C C . ASN A 1 89 ? -10.650 -4.206 -7.447 1.00 88.00 89 ASN A C 1
ATOM 732 O O . ASN A 1 89 ? -10.061 -3.936 -8.492 1.00 88.00 89 ASN A O 1
ATOM 736 N N . ILE A 1 90 ? -10.663 -3.375 -6.402 1.00 89.69 90 ILE A N 1
ATOM 737 C CA . ILE A 1 90 ? -9.968 -2.078 -6.397 1.00 89.69 90 ILE A CA 1
ATOM 738 C C . ILE A 1 90 ? -8.468 -2.266 -6.655 1.00 89.69 90 ILE A C 1
ATOM 740 O O . ILE A 1 90 ? -7.894 -1.562 -7.485 1.00 89.69 90 ILE A O 1
ATOM 744 N N . GLY A 1 91 ? -7.834 -3.239 -5.994 1.00 88.94 91 GLY A N 1
ATOM 745 C CA . GLY A 1 91 ? -6.420 -3.559 -6.207 1.00 88.94 91 GLY A CA 1
ATOM 746 C C . GLY A 1 91 ? -6.114 -3.968 -7.652 1.00 88.94 91 GLY A C 1
ATOM 747 O O . GLY A 1 91 ? -5.124 -3.513 -8.223 1.00 88.94 91 GLY A O 1
ATOM 748 N N . ARG A 1 92 ? -6.989 -4.763 -8.282 1.00 89.12 92 ARG A N 1
ATOM 749 C CA . ARG A 1 92 ? -6.869 -5.145 -9.701 1.00 89.12 92 ARG A CA 1
ATOM 750 C C . ARG A 1 92 ? -7.011 -3.951 -10.638 1.00 89.12 92 ARG A C 1
ATOM 752 O O . ARG A 1 92 ? -6.253 -3.859 -11.599 1.00 89.12 92 ARG A O 1
ATOM 759 N N . ILE A 1 93 ? -7.937 -3.035 -10.354 1.00 91.31 93 ILE A N 1
ATOM 760 C CA . ILE A 1 93 ? -8.102 -1.799 -11.132 1.00 91.31 93 ILE A CA 1
ATOM 761 C C . ILE A 1 93 ? -6.853 -0.924 -10.989 1.00 91.31 93 ILE A C 1
ATOM 763 O O . ILE A 1 93 ? -6.321 -0.459 -11.993 1.00 91.31 93 ILE A O 1
ATOM 767 N N . ALA A 1 94 ? -6.337 -0.751 -9.767 1.00 91.25 94 ALA A N 1
ATOM 768 C CA . ALA A 1 94 ? -5.100 -0.009 -9.528 1.00 91.25 94 ALA A CA 1
ATOM 769 C C . ALA A 1 94 ? -3.926 -0.616 -10.306 1.00 91.25 94 ALA A C 1
ATOM 771 O O . ALA A 1 94 ? -3.229 0.103 -11.018 1.00 91.25 94 ALA A O 1
ATOM 772 N N . LEU A 1 95 ? -3.752 -1.940 -10.234 1.00 90.56 95 LEU A N 1
ATOM 773 C CA . LEU A 1 95 ? -2.714 -2.657 -10.973 1.00 90.56 95 LEU A CA 1
ATOM 774 C C . LEU A 1 95 ? -2.870 -2.484 -12.488 1.00 90.56 95 LEU A C 1
ATOM 776 O O . LEU A 1 95 ? -1.883 -2.241 -13.178 1.00 90.56 95 LEU A O 1
ATOM 780 N N . PHE A 1 96 ? -4.095 -2.584 -13.010 1.00 91.75 96 PHE A N 1
ATOM 781 C CA . PHE A 1 96 ? -4.374 -2.342 -14.423 1.00 91.75 96 PHE A CA 1
ATOM 782 C C . PHE A 1 96 ? -3.962 -0.925 -14.828 1.00 91.75 96 PHE A C 1
ATOM 784 O O . PHE A 1 96 ? -3.234 -0.767 -15.808 1.00 91.75 96 PHE A O 1
ATOM 791 N N . CYS A 1 97 ? -4.370 0.087 -14.058 1.00 92.44 97 CYS A N 1
ATOM 792 C CA . CYS A 1 97 ? -4.014 1.475 -14.326 1.00 92.44 97 CYS A CA 1
ATOM 793 C C . CYS A 1 97 ? -2.497 1.689 -14.293 1.00 92.44 97 CYS A C 1
ATOM 795 O O . CYS A 1 97 ? -1.948 2.253 -15.233 1.00 92.44 97 CYS A O 1
ATOM 797 N N . ILE A 1 98 ? -1.805 1.160 -13.282 1.00 89.25 98 ILE A N 1
ATOM 798 C CA . ILE A 1 98 ? -0.344 1.267 -13.167 1.00 89.25 98 ILE A CA 1
ATOM 799 C C . ILE A 1 98 ? 0.343 0.592 -14.359 1.00 89.25 98 ILE A C 1
ATOM 801 O O . ILE A 1 98 ? 1.183 1.208 -15.013 1.00 89.25 98 ILE A O 1
ATOM 805 N N . ARG A 1 99 ? -0.052 -0.643 -14.700 1.00 87.00 99 ARG A N 1
ATOM 806 C CA . ARG A 1 99 ? 0.542 -1.410 -15.809 1.00 87.00 99 ARG A CA 1
ATOM 807 C C . ARG A 1 99 ? 0.342 -0.736 -17.167 1.00 87.00 99 ARG A C 1
ATOM 809 O O . ARG A 1 99 ? 1.162 -0.906 -18.060 1.00 87.00 99 ARG A O 1
ATOM 816 N N . THR A 1 100 ? -0.758 -0.008 -17.336 1.00 88.56 100 THR A N 1
ATOM 817 C CA . THR A 1 100 ? -1.098 0.688 -18.588 1.00 88.56 100 THR A CA 1
ATOM 818 C C . THR A 1 100 ? -0.658 2.153 -18.605 1.00 88.56 100 THR A C 1
ATOM 820 O O . THR A 1 100 ? -0.899 2.845 -19.590 1.00 88.56 100 THR A O 1
ATOM 823 N N . GLY A 1 101 ? -0.009 2.642 -17.542 1.00 86.12 101 GLY A N 1
ATOM 824 C CA . GLY A 1 101 ? 0.412 4.041 -17.429 1.00 86.12 101 GLY A CA 1
ATOM 825 C C . GLY A 1 101 ? -0.746 5.029 -17.236 1.00 86.12 101 GLY A C 1
ATOM 826 O O . GLY A 1 101 ? -0.585 6.228 -17.458 1.00 86.12 101 GLY A O 1
ATOM 827 N N . LEU A 1 102 ? -1.922 4.552 -16.827 1.00 90.44 102 LEU A N 1
ATOM 828 C CA . LEU A 1 102 ? -3.076 5.390 -16.527 1.00 90.44 102 LEU A CA 1
ATOM 829 C C . LEU A 1 102 ? -2.920 6.025 -15.142 1.00 90.44 102 LEU A C 1
ATOM 831 O O . LEU A 1 102 ? -2.662 5.348 -14.153 1.00 90.44 102 LEU A O 1
ATOM 835 N N . GLY A 1 103 ? -3.112 7.341 -15.057 1.00 89.50 103 GLY A N 1
ATOM 836 C CA . GLY A 1 103 ? -2.995 8.070 -13.794 1.00 89.50 103 GLY A CA 1
ATOM 837 C C . GLY A 1 103 ? -4.146 7.809 -12.815 1.00 89.50 103 GLY A C 1
ATOM 838 O O . GLY A 1 103 ? -5.189 7.255 -13.160 1.00 89.50 103 GLY A O 1
ATOM 839 N N . GLY A 1 104 ? -4.000 8.321 -11.589 1.00 90.12 104 GLY A N 1
ATOM 840 C CA . GLY A 1 104 ? -4.991 8.139 -10.522 1.00 90.12 104 GLY A CA 1
ATOM 841 C C . GLY A 1 104 ? -6.392 8.692 -10.825 1.00 90.12 104 GLY A C 1
ATOM 842 O O . GLY A 1 104 ? -7.359 8.238 -10.227 1.00 90.12 104 GLY A O 1
ATOM 843 N N . LEU A 1 105 ? -6.537 9.627 -11.773 1.00 91.94 105 LEU A N 1
ATOM 844 C CA . LEU A 1 105 ? -7.856 10.063 -12.251 1.00 91.94 105 LEU A CA 1
ATOM 845 C C . LEU A 1 105 ? -8.583 8.932 -12.994 1.00 91.94 105 LEU A C 1
ATOM 847 O O . LEU A 1 105 ? -9.737 8.642 -12.698 1.00 91.94 105 LEU A O 1
ATOM 851 N N . LYS A 1 106 ? -7.882 8.245 -13.904 1.00 93.00 106 LYS A N 1
ATOM 852 C CA . LYS A 1 106 ? -8.431 7.108 -14.653 1.00 93.00 106 LYS A CA 1
ATOM 853 C C . LYS A 1 106 ? -8.758 5.926 -13.756 1.00 93.00 106 LYS A C 1
ATOM 855 O O . LYS A 1 106 ? -9.739 5.239 -14.013 1.00 93.00 106 LYS A O 1
ATOM 860 N N . PHE A 1 107 ? -8.000 5.730 -12.682 1.00 93.69 107 PHE A N 1
ATOM 861 C CA . PHE A 1 107 ? -8.348 4.769 -11.637 1.00 93.69 107 PHE A CA 1
ATOM 862 C C . PHE A 1 107 ? -9.734 5.051 -11.036 1.00 93.69 107 PHE A C 1
ATOM 864 O O . PHE A 1 107 ? -10.570 4.151 -10.999 1.00 93.69 107 PHE A O 1
ATOM 871 N N . VAL A 1 108 ? -10.012 6.300 -10.644 1.00 92.81 108 VAL A N 1
ATOM 872 C CA . VAL A 1 108 ? -11.321 6.690 -10.087 1.00 92.81 108 VAL A CA 1
ATOM 873 C C . VAL A 1 108 ? -12.433 6.561 -11.130 1.00 92.81 108 VAL A C 1
ATOM 875 O O . VAL A 1 108 ? -13.480 5.991 -10.837 1.00 92.81 108 VAL A O 1
ATOM 878 N N . GLU A 1 109 ? -12.203 7.026 -12.361 1.00 93.31 109 GLU A N 1
ATOM 879 C CA . GLU A 1 109 ? -13.175 6.872 -13.456 1.00 93.31 109 GLU A CA 1
ATOM 880 C C . GLU A 1 109 ? -13.509 5.399 -13.724 1.00 93.31 109 GLU A C 1
ATOM 882 O O . GLU A 1 109 ? -14.670 5.058 -13.931 1.00 93.31 109 GLU A O 1
ATOM 887 N N . THR A 1 110 ? -12.507 4.518 -13.673 1.00 92.69 110 THR A N 1
ATOM 888 C CA . THR A 1 110 ? -12.694 3.077 -13.890 1.00 92.69 110 THR A CA 1
ATOM 889 C C . THR A 1 110 ? -13.487 2.439 -12.750 1.00 92.69 110 THR A C 1
ATOM 891 O O . THR A 1 110 ? -14.353 1.609 -13.011 1.00 92.69 110 THR A O 1
ATOM 894 N N . ILE A 1 111 ? -13.243 2.843 -11.498 1.00 92.50 111 ILE A N 1
ATOM 895 C CA . ILE A 1 111 ? -14.053 2.399 -10.352 1.00 92.50 111 ILE A CA 1
ATOM 896 C C . ILE A 1 111 ? -15.511 2.811 -10.543 1.00 92.50 111 ILE A C 1
ATOM 898 O O . ILE A 1 111 ? -16.391 1.960 -10.443 1.00 92.50 111 ILE A O 1
ATOM 902 N N . ASN A 1 112 ? -15.757 4.081 -10.871 1.00 91.69 112 ASN A N 1
ATOM 903 C CA . ASN A 1 112 ? -17.110 4.597 -11.073 1.00 91.69 112 ASN A CA 1
ATOM 904 C C . ASN A 1 112 ? -17.818 3.885 -12.229 1.00 91.69 112 ASN A C 1
ATOM 906 O O . ASN A 1 112 ? -18.991 3.549 -12.118 1.00 91.69 112 ASN A O 1
ATOM 910 N N . LEU A 1 113 ? -17.112 3.623 -13.331 1.00 93.44 113 LEU A N 1
ATOM 911 C CA . LEU A 1 113 ? -17.674 2.881 -14.456 1.00 93.44 113 LEU A CA 1
ATOM 912 C C . LEU A 1 113 ? -18.076 1.459 -14.046 1.00 93.44 113 LEU A C 1
ATOM 914 O O . LEU A 1 113 ? -19.163 1.006 -14.391 1.00 93.44 113 LEU A O 1
ATOM 918 N N . ILE A 1 114 ? -17.219 0.762 -13.299 1.00 90.88 114 ILE A N 1
ATOM 919 C CA . ILE A 1 114 ? -17.508 -0.597 -12.830 1.00 90.88 114 ILE A CA 1
ATOM 920 C C . ILE A 1 114 ? -18.697 -0.596 -11.865 1.00 90.88 114 ILE A C 1
ATOM 922 O O . ILE A 1 114 ? -19.541 -1.481 -11.976 1.00 90.88 114 ILE A O 1
ATOM 926 N N . ASP A 1 115 ? -18.794 0.392 -10.975 1.00 91.56 115 ASP A N 1
ATOM 927 C CA . ASP A 1 115 ? -19.937 0.567 -10.071 1.00 91.56 115 ASP A CA 1
ATOM 928 C C . ASP A 1 115 ? -21.247 0.782 -10.844 1.00 91.56 115 ASP A C 1
ATOM 930 O O . ASP A 1 115 ? -22.225 0.064 -10.638 1.00 91.56 115 ASP A O 1
ATOM 934 N N . LEU A 1 116 ? -21.233 1.689 -11.829 1.00 92.12 116 LEU A N 1
ATOM 935 C CA . LEU A 1 116 ? -22.375 1.954 -12.711 1.00 92.12 116 LEU A CA 1
ATOM 936 C C . LEU A 1 116 ? -22.808 0.715 -13.508 1.00 92.12 116 LEU A C 1
ATOM 938 O O . LEU A 1 116 ? -23.995 0.536 -13.775 1.00 92.12 116 LEU A O 1
ATOM 942 N N . CYS A 1 117 ? -21.866 -0.158 -13.869 1.00 92.50 117 CYS A N 1
ATOM 943 C CA . CYS A 1 117 ? -22.146 -1.434 -14.528 1.00 92.50 117 CYS A CA 1
ATOM 944 C C . CYS A 1 117 ? -22.565 -2.559 -13.556 1.00 92.50 117 CYS A C 1
ATOM 946 O O . CYS A 1 117 ? -22.684 -3.710 -13.981 1.00 92.50 117 CYS A O 1
ATOM 948 N N . GLY A 1 118 ? -22.784 -2.265 -12.270 1.00 87.31 118 GLY A N 1
ATOM 949 C CA . GLY A 1 118 ? -23.209 -3.238 -11.256 1.00 87.31 118 GLY A CA 1
ATOM 950 C C . GLY A 1 118 ? -22.079 -4.109 -10.695 1.00 87.31 118 GLY A C 1
ATOM 951 O O . GLY A 1 118 ? -22.330 -5.155 -10.092 1.00 87.31 118 GLY A O 1
ATOM 952 N N . GLY A 1 119 ? -20.823 -3.718 -10.905 1.00 85.94 119 GLY A N 1
ATOM 953 C CA . GLY A 1 119 ? -19.655 -4.406 -10.371 1.00 85.94 119 GLY A CA 1
ATOM 954 C C . GLY A 1 119 ? -19.446 -4.148 -8.876 1.00 85.94 119 GLY A C 1
ATOM 955 O O . GLY A 1 119 ? -19.772 -3.099 -8.336 1.00 85.94 119 GLY A O 1
ATOM 956 N N . THR A 1 120 ? -18.856 -5.116 -8.172 1.00 85.19 120 THR A N 1
ATOM 957 C CA . THR A 1 120 ? -18.610 -4.998 -6.727 1.00 85.19 120 THR A CA 1
ATOM 958 C C . THR A 1 120 ? -17.352 -4.175 -6.440 1.00 85.19 120 THR A C 1
ATOM 960 O O . THR A 1 120 ? -16.251 -4.733 -6.390 1.00 85.19 120 THR A O 1
ATOM 963 N N . VAL A 1 121 ? -17.502 -2.869 -6.216 1.00 81.81 121 VAL A N 1
ATOM 964 C CA . VAL A 1 121 ? -16.396 -1.981 -5.801 1.00 81.81 121 VAL A CA 1
ATOM 965 C C . VAL A 1 121 ? -16.417 -1.625 -4.310 1.00 81.81 121 VAL A C 1
ATOM 967 O O . VAL A 1 121 ? -15.434 -1.092 -3.805 1.00 81.81 121 VAL A O 1
ATOM 970 N N . GLY A 1 122 ? -17.474 -1.985 -3.571 1.00 78.75 122 GLY A N 1
ATOM 971 C CA . GLY A 1 122 ? -17.614 -1.689 -2.134 1.00 78.75 122 GLY A CA 1
ATOM 972 C C . GLY A 1 122 ? -17.788 -0.193 -1.861 1.00 78.75 122 GLY A C 1
ATOM 973 O O . GLY A 1 122 ? -18.006 0.554 -2.798 1.00 78.75 122 GLY A O 1
ATOM 974 N N . ASN A 1 123 ? -17.666 0.242 -0.600 1.00 73.69 123 ASN A N 1
ATOM 975 C CA . ASN A 1 123 ? -17.763 1.661 -0.177 1.00 73.69 123 ASN A CA 1
ATOM 976 C C . ASN A 1 123 ? -16.459 2.199 0.440 1.00 73.69 123 ASN A C 1
ATOM 978 O O . ASN A 1 123 ? -16.429 3.249 1.081 1.00 73.69 123 ASN A O 1
ATOM 982 N N . TYR A 1 124 ? -15.376 1.439 0.319 1.00 69.12 124 TYR A N 1
ATOM 983 C CA . TYR A 1 124 ? -14.118 1.696 1.001 1.00 69.12 124 TYR A CA 1
ATOM 984 C C . TYR A 1 124 ? -12.995 1.724 -0.033 1.00 69.12 124 TYR A C 1
ATOM 986 O O . TYR A 1 124 ? -12.934 0.874 -0.911 1.00 69.12 124 TYR A O 1
ATOM 994 N N . ARG A 1 125 ? -12.074 2.681 0.112 1.00 68.62 125 ARG A N 1
ATOM 995 C CA . ARG A 1 125 ? -10.831 2.797 -0.667 1.00 68.62 125 ARG A CA 1
ATOM 996 C C . ARG A 1 125 ? -10.906 3.243 -2.141 1.00 68.62 125 ARG A C 1
ATOM 998 O O . ARG A 1 125 ? -10.036 2.884 -2.927 1.00 68.62 125 ARG A O 1
ATOM 1005 N N . HIS A 1 126 ? -11.842 4.114 -2.512 1.00 78.38 126 HIS A N 1
ATOM 1006 C CA . HIS A 1 126 ? -11.949 4.620 -3.900 1.00 78.38 126 HIS A CA 1
ATOM 1007 C C . HIS A 1 126 ? -11.188 5.912 -4.195 1.00 78.38 126 HIS A C 1
ATOM 1009 O O . HIS A 1 126 ? -11.308 6.474 -5.280 1.00 78.38 126 HIS A O 1
ATOM 1015 N N . SER A 1 127 ? -10.441 6.443 -3.230 1.00 81.12 127 SER A N 1
ATOM 1016 C CA . SER A 1 127 ? -9.799 7.741 -3.406 1.00 81.12 127 SER A CA 1
ATOM 1017 C C . SER A 1 127 ? -8.536 7.644 -4.259 1.00 81.12 127 SER A C 1
ATOM 1019 O O . SER A 1 127 ? -7.792 6.662 -4.222 1.00 81.12 127 SER A O 1
ATOM 1021 N N . ARG A 1 128 ? -8.225 8.736 -4.961 1.00 82.69 128 ARG A N 1
ATOM 1022 C CA . ARG A 1 128 ? -6.956 8.894 -5.682 1.00 82.69 128 ARG A CA 1
ATOM 1023 C C . ARG A 1 128 ? -5.730 8.698 -4.778 1.00 82.69 128 ARG A C 1
ATOM 1025 O O . ARG A 1 128 ? -4.729 8.154 -5.222 1.00 82.69 128 ARG A O 1
ATOM 1032 N N . TYR A 1 129 ? -5.822 9.069 -3.501 1.00 85.88 129 TYR A N 1
ATOM 1033 C CA . TYR A 1 129 ? -4.736 8.875 -2.534 1.00 85.88 129 TYR A CA 1
ATOM 1034 C C . TYR A 1 129 ? -4.336 7.408 -2.367 1.00 85.88 129 TYR A C 1
ATOM 1036 O O . TYR A 1 129 ? -3.181 7.099 -2.086 1.00 85.88 129 TYR A O 1
ATOM 1044 N N . ILE A 1 130 ? -5.286 6.493 -2.541 1.00 85.25 130 ILE A N 1
ATOM 1045 C CA . ILE A 1 130 ? -5.022 5.062 -2.412 1.00 85.25 130 ILE A CA 1
ATOM 1046 C C . ILE A 1 130 ? -4.317 4.532 -3.644 1.00 85.25 130 ILE A C 1
ATOM 1048 O O . ILE A 1 130 ? -3.425 3.704 -3.499 1.00 85.25 130 ILE A O 1
ATOM 1052 N N . TYR A 1 131 ? -4.649 5.056 -4.823 1.00 89.19 131 TYR A N 1
ATOM 1053 C CA . TYR A 1 131 ? -3.878 4.788 -6.029 1.00 89.19 131 TYR A CA 1
ATOM 1054 C C . TYR A 1 131 ? -2.412 5.190 -5.848 1.00 89.19 131 TYR A C 1
ATOM 1056 O O . TYR A 1 131 ? -1.531 4.367 -6.077 1.00 89.19 131 TYR A O 1
ATOM 1064 N N . ASP A 1 132 ? -2.147 6.417 -5.385 1.00 88.19 132 ASP A N 1
ATOM 1065 C CA . ASP A 1 132 ? -0.771 6.893 -5.196 1.00 88.19 132 ASP A CA 1
ATOM 1066 C C . ASP A 1 132 ? -0.023 6.036 -4.161 1.00 88.19 132 ASP A C 1
ATOM 1068 O O . ASP A 1 132 ? 1.086 5.578 -4.423 1.00 88.19 132 ASP A O 1
ATOM 1072 N N . ARG A 1 133 ? -0.669 5.700 -3.036 1.00 88.88 133 ARG A N 1
ATOM 1073 C CA . ARG A 1 133 ? -0.075 4.821 -2.017 1.00 88.88 133 ARG A CA 1
ATOM 1074 C C . ARG A 1 133 ? 0.204 3.410 -2.540 1.00 88.88 133 ARG A C 1
ATOM 1076 O O . ARG A 1 133 ? 1.241 2.842 -2.217 1.00 88.88 133 ARG A O 1
ATOM 1083 N N . LEU A 1 134 ? -0.715 2.831 -3.315 1.00 87.00 134 LEU A N 1
ATOM 1084 C CA . LEU A 1 134 ? -0.530 1.507 -3.915 1.00 87.00 134 LEU A CA 1
ATOM 1085 C C . LEU A 1 134 ? 0.590 1.520 -4.949 1.00 87.00 134 LEU A C 1
ATOM 1087 O O . LEU A 1 134 ? 1.403 0.605 -4.945 1.00 87.00 134 LEU A O 1
ATOM 1091 N N . ARG A 1 135 ? 0.661 2.556 -5.791 1.00 89.25 135 ARG A N 1
ATOM 1092 C CA . ARG A 1 135 ? 1.757 2.745 -6.747 1.00 89.25 135 ARG A CA 1
ATOM 1093 C C . ARG A 1 135 ? 3.102 2.761 -6.031 1.00 89.25 135 ARG A C 1
ATOM 1095 O O . ARG A 1 135 ? 4.004 2.047 -6.451 1.00 89.25 135 ARG A O 1
ATOM 1102 N N . ASP A 1 136 ? 3.220 3.542 -4.963 1.00 90.12 136 ASP A N 1
ATOM 1103 C CA . ASP A 1 136 ? 4.486 3.694 -4.244 1.00 90.12 136 ASP A CA 1
ATOM 1104 C C . ASP A 1 136 ? 4.896 2.379 -3.559 1.00 90.12 136 ASP A C 1
ATOM 1106 O O . ASP A 1 136 ? 6.039 1.948 -3.685 1.00 90.12 136 ASP A O 1
ATOM 1110 N N . VAL A 1 137 ? 3.950 1.674 -2.925 1.00 90.38 137 VAL A N 1
ATOM 1111 C CA . VAL A 1 137 ? 4.209 0.342 -2.345 1.00 90.38 137 VAL A CA 1
ATOM 1112 C C . VAL A 1 137 ? 4.599 -0.673 -3.425 1.00 90.38 137 VAL A C 1
ATOM 1114 O O . VAL A 1 137 ? 5.553 -1.422 -3.242 1.00 90.38 137 VAL A O 1
ATOM 1117 N N . MET A 1 138 ? 3.903 -0.691 -4.566 1.00 88.12 138 MET A N 1
ATOM 1118 C CA . MET A 1 138 ? 4.242 -1.575 -5.686 1.00 88.12 138 MET A CA 1
ATOM 1119 C C . MET A 1 138 ? 5.626 -1.265 -6.262 1.00 88.12 138 MET A C 1
ATOM 1121 O O . MET A 1 138 ? 6.333 -2.190 -6.651 1.00 88.12 138 MET A O 1
ATOM 1125 N N . ALA A 1 139 ? 6.020 0.009 -6.317 1.00 87.62 139 ALA A N 1
ATOM 1126 C CA . ALA A 1 139 ? 7.340 0.413 -6.785 1.00 87.62 139 ALA A CA 1
ATOM 1127 C C . ALA A 1 139 ? 8.453 -0.080 -5.846 1.00 87.62 139 ALA A C 1
ATOM 1129 O O . ALA A 1 139 ? 9.451 -0.615 -6.328 1.00 87.62 139 ALA A O 1
ATOM 1130 N N . GLU A 1 140 ? 8.269 0.032 -4.527 1.00 90.69 140 GLU A N 1
ATOM 1131 C CA . GLU A 1 140 ? 9.234 -0.486 -3.546 1.00 90.69 140 GLU A CA 1
ATOM 1132 C C . GLU A 1 140 ? 9.337 -2.018 -3.590 1.00 90.69 140 GLU A C 1
ATOM 1134 O O . GLU A 1 140 ? 10.440 -2.559 -3.651 1.00 90.69 140 GLU A O 1
ATOM 1139 N N . GLU A 1 141 ? 8.208 -2.729 -3.659 1.00 90.62 141 GLU A N 1
ATOM 1140 C CA . GLU A 1 141 ? 8.208 -4.191 -3.815 1.00 90.62 141 GLU A CA 1
ATOM 1141 C C . GLU A 1 141 ? 8.883 -4.628 -5.124 1.00 90.62 141 GLU A C 1
ATOM 1143 O O . GLU A 1 141 ? 9.690 -5.558 -5.145 1.00 90.62 141 GLU A O 1
ATOM 1148 N N . MET A 1 142 ? 8.611 -3.925 -6.227 1.00 87.31 142 MET A N 1
ATOM 1149 C CA . MET A 1 142 ? 9.247 -4.196 -7.516 1.00 87.31 142 MET A CA 1
ATOM 1150 C C . MET A 1 142 ? 10.760 -3.966 -7.453 1.00 87.31 142 MET A C 1
ATOM 1152 O O . MET A 1 142 ? 11.532 -4.777 -7.962 1.00 87.31 142 MET A O 1
ATOM 1156 N N . LYS A 1 143 ? 11.203 -2.896 -6.789 1.00 89.62 143 LYS A N 1
ATOM 1157 C CA . LYS A 1 143 ? 12.624 -2.605 -6.578 1.00 89.62 143 LYS A CA 1
ATOM 1158 C C . LYS A 1 143 ? 13.314 -3.722 -5.798 1.00 89.62 143 LYS A C 1
ATOM 1160 O O . LYS A 1 143 ? 14.396 -4.153 -6.201 1.00 89.62 143 LYS A O 1
ATOM 1165 N N . LEU A 1 144 ? 12.696 -4.217 -4.724 1.00 91.81 144 LEU A N 1
ATOM 1166 C CA . LEU A 1 144 ? 13.209 -5.363 -3.968 1.00 91.81 144 LEU A CA 1
ATOM 1167 C C . LEU A 1 144 ? 13.332 -6.602 -4.861 1.00 91.81 144 LEU A C 1
ATOM 1169 O O . LEU A 1 144 ? 14.408 -7.190 -4.939 1.00 91.81 144 LEU A O 1
ATOM 1173 N N . LYS A 1 145 ? 12.279 -6.938 -5.614 1.00 90.56 145 LYS A N 1
ATOM 1174 C CA . LYS A 1 145 ? 12.266 -8.099 -6.519 1.00 90.56 145 LYS A CA 1
ATOM 1175 C C . LYS A 1 145 ? 13.312 -8.015 -7.624 1.00 90.56 145 LYS A C 1
ATOM 1177 O O . LYS A 1 145 ? 13.966 -9.011 -7.918 1.00 90.56 145 LYS A O 1
ATOM 1182 N N . ILE A 1 146 ? 13.502 -6.840 -8.216 1.00 89.38 146 ILE A N 1
ATOM 1183 C CA . ILE A 1 146 ? 14.542 -6.620 -9.227 1.00 89.38 146 ILE A CA 1
ATOM 1184 C C . ILE A 1 146 ? 15.930 -6.746 -8.595 1.00 89.38 146 ILE A C 1
ATOM 1186 O O . ILE A 1 146 ? 16.814 -7.353 -9.187 1.00 89.38 146 ILE A O 1
ATOM 1190 N N . THR A 1 147 ? 16.125 -6.230 -7.383 1.00 90.50 147 THR A N 1
ATOM 1191 C CA . THR A 1 147 ? 17.411 -6.334 -6.678 1.00 90.50 147 THR A CA 1
ATOM 1192 C C . THR A 1 147 ? 17.747 -7.796 -6.369 1.00 90.50 147 THR A C 1
ATOM 1194 O O . THR A 1 147 ? 18.854 -8.245 -6.657 1.00 90.50 147 THR A O 1
ATOM 1197 N N . GLU A 1 148 ? 16.777 -8.559 -5.857 1.00 92.25 148 GLU A N 1
ATOM 1198 C CA . GLU A 1 148 ? 16.889 -10.011 -5.649 1.00 92.25 148 GLU A CA 1
ATOM 1199 C C . GLU A 1 148 ? 17.199 -10.746 -6.959 1.00 92.25 148 GLU A C 1
ATOM 1201 O O . GLU A 1 148 ? 18.063 -11.622 -6.994 1.00 92.25 148 GLU A O 1
ATOM 1206 N N . TYR A 1 149 ? 16.514 -10.376 -8.043 1.00 90.50 149 TYR A N 1
ATOM 1207 C CA . TYR A 1 149 ? 16.712 -10.968 -9.361 1.00 90.50 149 TYR A CA 1
ATOM 1208 C C . TYR A 1 149 ? 18.128 -10.735 -9.894 1.00 90.50 149 TYR A C 1
ATOM 1210 O O . TYR A 1 149 ? 18.782 -11.684 -10.318 1.00 90.50 149 TYR A O 1
ATOM 1218 N N . LEU A 1 150 ? 18.620 -9.498 -9.830 1.00 90.69 150 LEU A N 1
ATOM 1219 C CA . LEU A 1 150 ? 19.956 -9.137 -10.307 1.00 90.69 150 LEU A CA 1
ATOM 1220 C C . LEU A 1 150 ? 21.069 -9.762 -9.457 1.00 90.69 150 LEU A C 1
ATOM 1222 O O . LEU A 1 150 ? 22.129 -10.090 -9.982 1.00 90.69 150 LEU A O 1
ATOM 1226 N N . ALA A 1 151 ? 20.826 -9.961 -8.160 1.00 90.94 151 ALA A N 1
ATOM 1227 C CA . ALA A 1 151 ? 21.762 -10.629 -7.259 1.00 90.94 151 ALA A CA 1
ATOM 1228 C C . ALA A 1 151 ? 21.786 -12.159 -7.431 1.00 90.94 151 ALA A C 1
ATOM 1230 O O . ALA A 1 151 ? 22.705 -12.819 -6.939 1.00 90.94 151 ALA A O 1
ATOM 1231 N N . ARG A 1 152 ? 20.787 -12.745 -8.103 1.00 90.69 152 ARG A N 1
ATOM 1232 C CA . ARG A 1 152 ? 20.710 -14.190 -8.323 1.00 90.69 152 ARG A CA 1
ATOM 1233 C C . ARG A 1 152 ? 21.836 -14.642 -9.251 1.00 90.69 152 ARG A C 1
ATOM 1235 O O . ARG A 1 152 ? 22.032 -14.078 -10.323 1.00 90.69 152 ARG A O 1
ATOM 1242 N N . MET A 1 153 ? 22.521 -15.714 -8.861 1.00 87.81 153 MET A N 1
ATOM 1243 C CA . MET A 1 153 ? 23.477 -16.394 -9.733 1.00 87.81 153 MET A CA 1
ATOM 1244 C C . MET A 1 153 ? 22.732 -17.068 -10.881 1.00 87.81 153 MET A C 1
ATOM 1246 O O . MET A 1 153 ? 21.833 -17.885 -10.659 1.00 87.81 153 MET A O 1
ATOM 1250 N N . ASP A 1 154 ? 23.102 -16.719 -12.105 1.00 83.81 154 ASP A N 1
ATOM 1251 C CA . ASP A 1 154 ? 22.611 -17.388 -13.295 1.00 83.81 154 ASP A CA 1
ATOM 1252 C C . ASP A 1 154 ? 23.205 -18.809 -13.363 1.00 83.81 154 ASP A C 1
ATOM 1254 O O . ASP A 1 154 ? 24.425 -18.973 -13.250 1.00 83.81 154 ASP A O 1
ATOM 1258 N N . PRO A 1 155 ? 22.374 -19.854 -13.526 1.00 82.94 155 PRO A N 1
ATOM 1259 C CA . PRO A 1 155 ? 22.837 -21.240 -13.491 1.00 82.94 155 PRO A CA 1
ATOM 1260 C C . PRO A 1 155 ? 23.757 -21.596 -14.666 1.00 82.94 155 PRO A C 1
ATOM 1262 O O . PRO A 1 155 ? 24.560 -22.522 -14.546 1.00 82.94 155 PRO A O 1
ATOM 1265 N N . VAL A 1 156 ? 23.653 -20.882 -15.789 1.00 83.44 156 VAL A N 1
ATOM 1266 C CA . VAL A 1 156 ? 24.465 -21.114 -16.987 1.00 83.44 156 VAL A CA 1
ATOM 1267 C C . VAL A 1 156 ? 25.754 -20.306 -16.913 1.00 83.44 156 VAL A C 1
ATOM 1269 O O . VAL A 1 156 ? 26.831 -20.850 -17.147 1.00 83.44 156 VAL A O 1
ATOM 1272 N N . LEU A 1 157 ? 25.658 -19.021 -16.568 1.00 81.38 157 LEU A N 1
ATOM 1273 C CA . LEU A 1 157 ? 26.814 -18.121 -16.551 1.00 81.38 157 LEU A CA 1
ATOM 1274 C C . LEU A 1 157 ? 27.661 -18.253 -15.282 1.00 81.38 157 LEU A C 1
ATOM 1276 O O . LEU A 1 157 ? 28.797 -17.793 -15.288 1.00 81.38 157 LEU A O 1
ATOM 1280 N N . GLN A 1 158 ? 27.131 -18.843 -14.202 1.00 88.81 158 GLN A N 1
ATOM 1281 C CA . GLN A 1 158 ? 27.790 -18.897 -12.886 1.00 88.81 158 GLN A CA 1
ATOM 1282 C C . GLN A 1 158 ? 28.232 -17.505 -12.396 1.00 88.81 158 GLN A C 1
ATOM 1284 O O . GLN A 1 158 ? 29.210 -17.351 -11.667 1.00 88.81 158 GLN A O 1
ATOM 1289 N N . HIS A 1 159 ? 27.477 -16.483 -12.793 1.00 86.38 159 HIS A N 1
ATOM 1290 C CA . HIS A 1 159 ? 27.660 -15.080 -12.448 1.00 86.38 159 HIS A CA 1
ATOM 1291 C C . HIS A 1 159 ? 26.287 -14.449 -12.176 1.00 86.38 159 HIS A C 1
ATOM 1293 O O . HIS A 1 159 ? 25.276 -14.997 -12.624 1.00 86.38 159 HIS A O 1
ATOM 1299 N N . PRO A 1 160 ? 26.217 -13.313 -11.460 1.00 88.94 160 PRO A N 1
ATOM 1300 C CA . PRO A 1 160 ? 24.979 -12.553 -11.329 1.00 88.94 160 PRO A CA 1
ATOM 1301 C C . PRO A 1 160 ? 24.388 -12.191 -12.695 1.00 88.94 160 PRO A C 1
ATOM 1303 O O . PRO A 1 160 ? 25.121 -12.079 -13.683 1.00 88.94 160 PRO A O 1
ATOM 1306 N N . VAL A 1 161 ? 23.069 -11.994 -12.746 1.00 88.31 161 VAL A N 1
ATOM 1307 C CA . VAL A 1 161 ? 22.367 -11.683 -13.998 1.00 88.31 161 VAL A CA 1
ATOM 1308 C C . VAL A 1 161 ? 22.998 -10.450 -14.663 1.00 88.31 161 VAL A C 1
ATOM 1310 O O . VAL A 1 161 ? 23.090 -9.396 -14.026 1.00 88.31 161 VAL A O 1
ATOM 1313 N N . PRO A 1 162 ? 23.418 -10.534 -15.941 1.00 89.31 162 PRO A N 1
ATOM 1314 C CA . PRO A 1 162 ? 24.002 -9.394 -16.626 1.00 89.31 162 PRO A CA 1
ATOM 1315 C C . PRO A 1 162 ? 22.956 -8.290 -16.812 1.00 89.31 162 PRO A C 1
ATOM 1317 O O . PRO A 1 162 ? 21.816 -8.526 -17.230 1.00 89.31 162 PRO A O 1
ATOM 1320 N N . PHE A 1 163 ? 23.362 -7.057 -16.534 1.00 93.00 163 PHE A N 1
ATOM 1321 C CA . PHE A 1 163 ? 22.557 -5.872 -16.785 1.00 93.00 163 PHE A CA 1
ATOM 1322 C C . PHE A 1 163 ? 23.430 -4.739 -17.322 1.00 93.00 163 PHE A C 1
ATOM 1324 O O . PHE A 1 163 ? 24.613 -4.629 -17.006 1.00 93.00 163 PHE A O 1
ATOM 1331 N N . GLY A 1 164 ? 22.829 -3.892 -18.147 1.00 93.19 164 GLY A N 1
ATOM 1332 C CA . GLY A 1 164 ? 23.371 -2.609 -18.563 1.00 93.19 164 GLY A CA 1
ATOM 1333 C C . GLY A 1 164 ? 22.559 -1.478 -17.949 1.00 93.19 164 GLY A C 1
ATOM 1334 O O . GLY A 1 164 ? 21.377 -1.638 -17.649 1.00 93.19 164 GLY A O 1
ATOM 1335 N N . ILE A 1 165 ? 23.183 -0.320 -17.779 1.00 93.56 165 ILE A N 1
ATOM 1336 C CA . ILE A 1 165 ? 22.483 0.911 -17.416 1.00 93.56 165 ILE A CA 1
ATOM 1337 C C . ILE A 1 165 ? 22.710 1.901 -18.546 1.00 93.56 165 ILE A C 1
ATOM 1339 O O . ILE A 1 165 ? 23.845 2.125 -18.963 1.00 93.56 165 ILE A O 1
ATOM 1343 N N . THR A 1 166 ? 21.625 2.482 -19.042 1.00 92.62 166 THR A N 1
ATOM 1344 C CA . THR A 1 166 ? 21.676 3.592 -19.985 1.00 92.62 166 THR A CA 1
ATOM 1345 C C . THR A 1 166 ? 21.146 4.857 -19.330 1.00 92.62 166 THR A C 1
ATOM 1347 O O . THR A 1 166 ? 20.231 4.829 -18.499 1.00 92.62 166 THR A O 1
ATOM 1350 N N . PHE A 1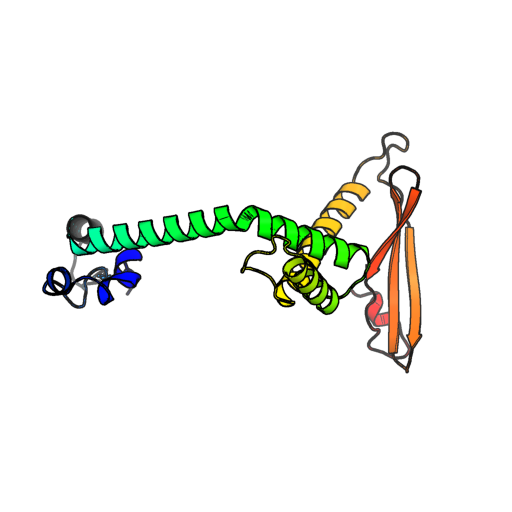 167 ? 21.755 5.970 -19.714 1.00 89.50 167 PHE A N 1
ATOM 1351 C CA . PHE A 1 167 ? 21.387 7.304 -19.286 1.00 89.50 167 PHE A CA 1
ATOM 1352 C C . PHE A 1 167 ? 21.053 8.108 -20.533 1.00 89.50 167 PHE A C 1
ATOM 1354 O O . PHE A 1 167 ? 21.912 8.292 -21.393 1.00 89.50 167 PHE A O 1
ATOM 1361 N N . ASP A 1 168 ? 19.820 8.587 -20.618 1.00 87.50 168 ASP A N 1
ATOM 1362 C CA . ASP A 1 168 ? 19.378 9.462 -21.697 1.00 87.50 168 ASP A CA 1
ATOM 1363 C C . ASP A 1 168 ? 19.085 10.858 -21.148 1.00 87.50 168 ASP A C 1
ATOM 1365 O O . ASP A 1 168 ? 18.511 10.995 -20.065 1.00 87.50 168 ASP A O 1
ATOM 1369 N N . LYS A 1 169 ? 19.481 11.902 -21.875 1.00 85.69 169 LYS A N 1
ATOM 1370 C CA . LYS A 1 169 ? 19.274 13.292 -21.466 1.00 85.69 169 LYS A CA 1
ATOM 1371 C C . LYS A 1 169 ? 18.339 13.981 -22.444 1.00 85.69 169 LYS A C 1
ATOM 1373 O O . LYS A 1 169 ? 18.674 14.193 -23.605 1.00 85.69 169 LYS A O 1
ATOM 1378 N N . VAL A 1 170 ? 17.207 14.438 -21.924 1.00 86.12 170 VAL A N 1
ATOM 1379 C CA . VAL A 1 170 ? 16.192 15.156 -22.691 1.00 86.12 170 VAL A CA 1
ATOM 1380 C C . VAL A 1 170 ? 16.033 16.563 -22.128 1.00 86.12 170 VAL A C 1
ATOM 1382 O O . VAL A 1 170 ? 15.833 16.742 -20.928 1.00 86.12 170 VAL A O 1
ATOM 1385 N N . THR A 1 171 ? 16.089 17.575 -22.994 1.00 83.25 171 THR A N 1
ATOM 1386 C CA . THR A 1 171 ? 15.864 18.977 -22.617 1.00 83.25 171 THR A CA 1
ATOM 1387 C C . THR A 1 171 ? 14.574 19.481 -23.249 1.00 83.25 171 THR A C 1
ATOM 1389 O O . THR A 1 171 ? 14.502 19.651 -24.463 1.00 83.25 171 THR A O 1
ATOM 1392 N N . LEU A 1 172 ? 13.560 19.764 -22.427 1.00 80.88 172 LEU A N 1
ATOM 1393 C CA . LEU A 1 172 ? 12.271 20.314 -22.861 1.00 80.88 172 LEU A CA 1
ATOM 1394 C C . LEU A 1 172 ? 11.995 21.617 -22.116 1.00 80.88 172 LEU A C 1
ATOM 1396 O O . LEU A 1 172 ? 12.095 21.660 -20.895 1.00 80.88 172 LEU A O 1
ATOM 1400 N N . LEU A 1 173 ? 11.628 22.686 -22.832 1.00 83.88 173 LEU A N 1
ATOM 1401 C CA . LEU A 1 173 ? 11.230 23.972 -22.229 1.00 83.88 173 LEU A CA 1
ATOM 1402 C C . LEU A 1 173 ? 12.229 24.490 -21.166 1.00 83.88 173 LEU A C 1
ATOM 1404 O O . LEU A 1 173 ? 11.829 24.899 -20.077 1.00 83.88 173 LEU A O 1
ATOM 1408 N N . LYS A 1 174 ? 13.535 24.439 -21.471 1.00 80.12 174 LYS A N 1
ATOM 1409 C CA . LYS A 1 174 ? 14.651 24.799 -20.563 1.00 80.12 174 LYS A CA 1
ATOM 1410 C C . LYS A 1 174 ? 14.779 23.934 -19.299 1.00 80.12 174 LYS A C 1
ATOM 1412 O O . LYS A 1 174 ? 15.521 24.276 -18.386 1.00 80.12 174 LYS A O 1
ATOM 1417 N N . ARG A 1 175 ? 14.096 22.792 -19.235 1.00 77.56 175 ARG A N 1
ATOM 1418 C CA . ARG A 1 175 ? 14.244 21.799 -18.166 1.00 77.56 175 ARG A CA 1
ATOM 1419 C C . ARG A 1 175 ? 14.944 20.575 -18.732 1.00 77.56 175 ARG A C 1
ATOM 1421 O O . ARG A 1 175 ? 14.430 19.931 -19.643 1.00 77.56 175 ARG A O 1
ATOM 1428 N N . SER A 1 176 ? 16.131 20.285 -18.209 1.00 82.94 176 SER A N 1
ATOM 1429 C CA . SER A 1 176 ? 16.858 19.056 -18.530 1.00 82.94 176 SER A CA 1
ATOM 1430 C C . SER A 1 176 ? 16.397 17.932 -17.608 1.00 82.94 176 SER A C 1
ATOM 1432 O O . SER A 1 176 ? 16.223 18.133 -16.407 1.00 82.94 176 SER A O 1
ATOM 1434 N N . ILE A 1 177 ? 16.216 16.748 -18.169 1.00 84.62 177 ILE A N 1
ATOM 1435 C CA . ILE A 1 177 ? 15.823 15.523 -17.484 1.00 84.62 177 ILE A CA 1
ATOM 1436 C C . ILE A 1 177 ? 16.848 14.453 -17.865 1.00 84.62 177 ILE A C 1
ATOM 1438 O O . ILE A 1 177 ? 17.146 14.302 -19.049 1.00 84.62 177 ILE A O 1
ATOM 1442 N N . GLN A 1 178 ? 17.380 13.717 -16.887 1.00 86.44 178 GLN A N 1
ATOM 1443 C CA . GLN A 1 178 ? 18.237 12.559 -17.153 1.00 86.44 178 GLN A CA 1
ATOM 1444 C C . GLN A 1 178 ? 17.484 11.286 -16.791 1.00 86.44 178 GLN A C 1
ATOM 1446 O O . GLN A 1 178 ? 17.298 10.989 -15.618 1.00 86.44 178 GLN A O 1
ATOM 1451 N N . THR A 1 179 ? 17.050 10.540 -17.796 1.00 88.94 179 THR A N 1
ATOM 1452 C CA . THR A 1 179 ? 16.376 9.258 -17.623 1.00 88.94 179 THR A CA 1
ATOM 1453 C C . THR A 1 179 ? 17.404 8.153 -17.438 1.00 88.94 179 THR A C 1
ATOM 1455 O O . THR A 1 179 ? 18.312 8.007 -18.249 1.00 88.94 179 THR A O 1
ATOM 1458 N N . THR A 1 180 ? 17.250 7.359 -16.385 1.00 89.94 180 THR A N 1
ATOM 1459 C CA . THR A 1 180 ? 18.045 6.160 -16.124 1.00 89.94 180 THR A CA 1
ATOM 1460 C C . THR A 1 180 ? 17.191 4.930 -16.392 1.00 89.94 180 THR A C 1
ATOM 1462 O O . THR A 1 180 ? 16.134 4.752 -15.777 1.00 89.94 180 THR A O 1
ATOM 1465 N N . VAL A 1 181 ? 17.667 4.064 -17.281 1.00 92.31 181 VAL A N 1
ATOM 1466 C CA . VAL A 1 181 ? 17.016 2.793 -17.610 1.00 92.31 181 VAL A CA 1
ATOM 1467 C C . VAL A 1 181 ? 18.010 1.666 -17.383 1.00 92.31 181 VAL A C 1
ATOM 1469 O O . VAL A 1 181 ? 19.136 1.709 -17.875 1.00 92.31 181 VAL A O 1
ATOM 1472 N N . LEU A 1 182 ? 17.584 0.651 -16.644 1.00 93.69 182 LEU A N 1
ATOM 1473 C CA . LEU A 1 182 ? 18.288 -0.615 -16.539 1.00 93.69 182 LEU A CA 1
ATOM 1474 C C . LEU A 1 182 ? 17.809 -1.535 -17.656 1.00 93.69 182 LEU A C 1
ATOM 1476 O O . LEU A 1 182 ? 16.615 -1.646 -17.904 1.00 93.69 182 LEU A O 1
ATOM 1480 N N . ILE A 1 183 ? 18.728 -2.200 -18.335 1.00 94.56 183 ILE A N 1
ATOM 1481 C CA . ILE A 1 183 ? 18.427 -3.155 -19.396 1.00 94.56 183 ILE A CA 1
ATOM 1482 C C . ILE A 1 183 ? 18.992 -4.498 -18.954 1.00 94.56 183 ILE A C 1
ATOM 1484 O O . ILE A 1 183 ? 20.188 -4.616 -18.707 1.00 94.56 183 ILE A O 1
ATOM 1488 N N . THR A 1 184 ? 18.144 -5.512 -18.837 1.00 93.12 184 THR A N 1
ATOM 1489 C CA . THR A 1 184 ? 18.565 -6.866 -18.448 1.00 93.12 184 THR A CA 1
ATOM 1490 C C . THR A 1 184 ? 17.776 -7.912 -19.224 1.00 93.12 184 THR A C 1
ATOM 1492 O O . THR A 1 184 ? 16.824 -7.578 -19.927 1.00 93.12 184 THR A O 1
ATOM 1495 N N . PHE A 1 185 ? 18.166 -9.176 -19.123 1.00 88.75 185 PHE A N 1
ATOM 1496 C CA . PHE A 1 185 ? 17.372 -10.282 -19.642 1.00 88.75 185 PHE A CA 1
ATOM 1497 C C . PHE A 1 185 ? 16.425 -10.770 -18.555 1.00 88.75 185 PHE A C 1
ATOM 1499 O O . PHE A 1 185 ? 16.870 -11.065 -17.450 1.00 88.75 185 PHE A O 1
ATOM 1506 N N . VAL A 1 186 ? 15.138 -10.883 -18.873 1.00 86.88 186 VAL A N 1
ATOM 1507 C CA . VAL A 1 186 ? 14.120 -11.537 -18.039 1.00 86.88 186 VAL A CA 1
ATOM 1508 C C . VAL A 1 186 ? 13.530 -12.660 -18.876 1.00 86.88 186 VAL A C 1
ATOM 1510 O O . VAL A 1 186 ? 13.004 -12.403 -19.956 1.00 86.88 186 VAL A O 1
ATOM 1513 N N . ASP A 1 187 ? 13.701 -13.906 -18.430 1.00 84.69 187 ASP A N 1
ATOM 1514 C CA . ASP A 1 187 ? 13.252 -15.111 -19.146 1.00 84.69 187 ASP A CA 1
ATOM 1515 C C . ASP A 1 187 ? 13.687 -15.150 -20.628 1.00 84.69 187 ASP A C 1
ATOM 1517 O O . ASP A 1 187 ? 12.932 -15.519 -21.524 1.00 84.69 187 ASP A O 1
ATOM 1521 N N . GLY A 1 188 ? 14.927 -14.725 -20.899 1.00 84.06 188 GLY A N 1
ATOM 1522 C CA . GLY A 1 188 ? 15.503 -14.683 -22.249 1.00 84.06 188 GLY A CA 1
ATOM 1523 C C . GLY A 1 188 ? 15.085 -13.475 -23.095 1.00 84.06 188 GLY A C 1
ATOM 1524 O O . GLY A 1 188 ? 15.552 -13.336 -24.224 1.00 84.06 188 GLY A O 1
ATOM 1525 N N . VAL A 1 189 ? 14.262 -12.570 -22.561 1.00 90.38 189 VAL A N 1
ATOM 1526 C CA . VAL A 1 189 ? 13.808 -11.357 -23.253 1.00 90.38 189 VAL A CA 1
ATOM 1527 C C . VAL A 1 189 ? 14.551 -10.133 -22.731 1.00 90.38 189 VAL A C 1
ATOM 1529 O O . VAL A 1 189 ? 14.576 -9.865 -21.528 1.00 90.38 189 VAL A O 1
ATOM 1532 N N . LEU A 1 190 ? 15.130 -9.355 -23.649 1.00 91.56 190 LEU A N 1
ATOM 1533 C CA . LEU A 1 190 ? 15.744 -8.073 -23.319 1.00 91.56 190 LEU A CA 1
ATOM 1534 C C . LEU A 1 190 ? 14.665 -7.102 -22.821 1.00 91.56 190 LEU A C 1
ATOM 1536 O O . LEU A 1 190 ? 13.785 -6.689 -23.575 1.00 91.56 190 LEU A O 1
ATOM 1540 N N . THR A 1 191 ? 14.740 -6.750 -21.543 1.00 92.12 191 THR A N 1
ATOM 1541 C CA . THR A 1 191 ? 13.706 -6.008 -20.827 1.00 92.12 191 THR A CA 1
ATOM 1542 C C . THR A 1 191 ? 14.265 -4.676 -20.328 1.00 92.12 191 THR A C 1
ATOM 1544 O O . THR A 1 191 ? 15.170 -4.669 -19.486 1.00 92.12 191 THR A O 1
ATOM 1547 N N . PRO A 1 192 ? 13.739 -3.539 -20.820 1.00 92.19 192 PRO A N 1
ATOM 1548 C CA . PRO A 1 192 ? 14.048 -2.232 -20.267 1.00 92.19 192 PRO A CA 1
ATOM 1549 C C . PRO A 1 192 ? 13.216 -1.982 -19.004 1.00 92.19 192 PRO A C 1
ATOM 1551 O O . PRO A 1 192 ? 11.991 -2.099 -18.999 1.00 92.19 192 PRO A O 1
ATOM 1554 N N . ILE A 1 193 ? 13.891 -1.589 -17.935 1.00 90.94 193 ILE A N 1
ATOM 1555 C CA . ILE A 1 193 ? 13.320 -1.235 -16.643 1.00 90.94 193 ILE A CA 1
ATOM 1556 C C . ILE A 1 193 ? 13.650 0.229 -16.386 1.00 90.94 193 ILE A C 1
ATOM 1558 O O . ILE A 1 193 ? 14.796 0.605 -16.142 1.00 90.94 193 ILE A O 1
ATOM 1562 N N . TYR A 1 194 ? 12.627 1.072 -16.441 1.00 87.94 194 TYR A N 1
ATOM 1563 C CA . TYR A 1 194 ? 12.763 2.470 -16.067 1.00 87.94 194 TYR A CA 1
ATOM 1564 C C . TYR A 1 194 ? 13.050 2.580 -14.563 1.00 87.94 194 TYR A C 1
ATOM 1566 O O . TYR A 1 194 ? 12.276 2.074 -13.751 1.00 87.94 194 TYR A O 1
ATOM 1574 N N . LEU A 1 195 ? 14.152 3.241 -14.198 1.00 85.81 195 LEU A N 1
ATOM 1575 C CA . LEU A 1 195 ? 14.534 3.434 -12.798 1.00 85.81 195 LEU A CA 1
ATOM 1576 C C . LEU A 1 195 ? 14.079 4.800 -12.289 1.00 85.81 195 LEU A C 1
ATOM 1578 O O . LEU A 1 195 ? 13.347 4.899 -11.309 1.00 85.81 195 LEU A O 1
ATOM 1582 N N . GLN A 1 196 ? 14.522 5.866 -12.954 1.00 86.62 196 GLN A N 1
ATOM 1583 C CA . GLN A 1 196 ? 14.241 7.237 -12.541 1.00 86.62 196 GLN A CA 1
ATOM 1584 C C . GLN A 1 196 ? 14.458 8.224 -13.684 1.00 86.62 196 GLN A C 1
ATOM 1586 O O . GLN A 1 196 ? 15.100 7.911 -14.682 1.00 86.62 196 GLN A O 1
ATOM 1591 N N . SER A 1 197 ? 13.945 9.440 -13.513 1.00 86.44 197 SER A N 1
ATOM 1592 C CA . SER A 1 197 ? 14.143 10.541 -14.455 1.00 86.44 197 SER A CA 1
ATOM 1593 C C . SER A 1 197 ? 14.199 11.876 -13.704 1.00 86.44 197 SER A C 1
ATOM 1595 O O . SER A 1 197 ? 13.257 12.672 -13.746 1.00 86.44 197 SER A O 1
ATOM 1597 N N . PRO A 1 198 ? 15.250 12.100 -12.889 1.00 82.50 198 PRO A N 1
ATOM 1598 C CA . PRO A 1 198 ? 15.410 13.344 -12.153 1.00 82.50 198 PRO A CA 1
ATOM 1599 C C . PRO A 1 198 ? 15.487 14.559 -13.085 1.00 82.50 198 PRO A C 1
ATOM 1601 O O . PRO A 1 198 ? 16.164 14.555 -14.117 1.00 82.50 198 PRO A O 1
ATOM 1604 N N . LEU A 1 199 ? 14.841 15.645 -12.654 1.00 80.88 199 LEU A N 1
ATOM 1605 C CA . LEU A 1 199 ? 15.080 16.975 -13.205 1.00 80.88 199 LEU A CA 1
ATOM 1606 C C . LEU A 1 199 ? 16.498 17.418 -12.833 1.00 80.88 199 LEU A C 1
ATOM 1608 O O . LEU A 1 199 ? 16.861 17.461 -11.654 1.00 80.88 199 LEU A O 1
ATOM 1612 N N . CYS A 1 200 ? 17.284 17.782 -13.839 1.00 75.25 200 CYS A N 1
ATOM 1613 C CA . CYS A 1 200 ? 18.579 18.417 -13.651 1.00 75.25 200 CYS A CA 1
ATOM 1614 C C . CYS A 1 200 ? 18.325 19.844 -13.150 1.00 75.25 200 CYS A C 1
ATOM 1616 O O . CYS A 1 200 ? 17.646 20.621 -13.824 1.00 75.25 200 CYS A O 1
ATOM 1618 N N . LYS A 1 201 ? 18.834 20.195 -11.964 1.00 67.62 201 LYS A N 1
ATOM 1619 C CA . LYS A 1 201 ? 18.579 21.516 -11.365 1.00 67.62 201 LYS A CA 1
ATOM 1620 C C . LYS A 1 201 ? 19.349 22.640 -12.057 1.00 67.62 201 LYS A C 1
ATOM 1622 O O . LYS A 1 201 ? 18.925 23.788 -11.988 1.00 67.62 201 LYS A O 1
ATOM 1627 N N . THR A 1 202 ? 20.453 22.318 -12.726 1.00 61.94 202 THR A N 1
ATOM 1628 C CA . THR A 1 202 ? 21.278 23.278 -13.461 1.00 61.94 202 THR A CA 1
ATOM 1629 C C . THR A 1 202 ? 21.188 23.036 -14.965 1.00 61.94 202 THR A C 1
ATOM 1631 O O . THR A 1 202 ? 21.160 21.897 -15.435 1.00 61.94 202 THR A O 1
ATOM 1634 N N . GLU A 1 203 ? 21.129 24.125 -15.736 1.00 56.88 203 GLU A N 1
ATOM 1635 C CA . GLU A 1 203 ? 20.871 24.097 -17.183 1.00 56.88 203 GLU A CA 1
ATOM 1636 C C . GLU A 1 203 ? 21.972 23.371 -17.986 1.00 56.88 203 GLU A C 1
ATOM 1638 O O . GLU A 1 203 ? 21.726 22.960 -19.119 1.00 56.88 203 GLU A O 1
ATOM 1643 N N . LEU A 1 204 ? 23.180 23.187 -17.428 1.00 52.88 204 LEU A N 1
ATOM 1644 C CA . LEU A 1 204 ? 24.366 22.886 -18.243 1.00 52.88 204 LEU A CA 1
ATOM 1645 C C . LEU A 1 204 ? 25.396 21.903 -17.664 1.00 52.88 204 LEU A C 1
ATOM 1647 O O . LEU A 1 204 ? 26.269 21.480 -18.417 1.00 52.88 204 LEU A O 1
ATOM 1651 N N . SER A 1 205 ? 25.325 21.464 -16.403 1.00 55.16 205 SER A N 1
ATOM 1652 C CA . SER A 1 205 ? 26.341 20.540 -15.873 1.00 55.16 205 SER A CA 1
ATOM 1653 C C . SER A 1 205 ? 25.724 19.362 -15.133 1.00 55.16 205 SER A C 1
ATOM 1655 O O . SER A 1 205 ? 25.215 19.516 -14.029 1.00 55.16 205 SER A O 1
ATOM 1657 N N . GLY A 1 206 ? 25.861 18.159 -15.694 1.00 54.09 206 GLY A N 1
ATOM 1658 C CA . GLY A 1 206 ? 25.530 16.889 -15.031 1.00 54.09 206 GLY A CA 1
ATOM 1659 C C . GLY A 1 206 ? 26.373 16.577 -13.783 1.00 54.09 206 GLY A C 1
ATOM 1660 O O . GLY A 1 206 ? 26.326 15.455 -13.299 1.00 54.09 206 GLY A O 1
ATOM 1661 N N . LYS A 1 207 ? 27.131 17.551 -13.250 1.00 60.94 207 LYS A N 1
ATOM 1662 C CA . LYS A 1 207 ? 27.916 17.425 -12.014 1.00 60.94 207 LYS A CA 1
ATOM 1663 C C . LYS A 1 207 ? 27.049 16.985 -10.834 1.00 60.94 207 LYS A C 1
ATOM 1665 O O . LYS A 1 207 ? 27.444 16.102 -10.096 1.00 60.94 207 LYS A O 1
ATOM 1670 N N . GLU A 1 208 ? 25.835 17.515 -10.712 1.00 60.62 208 GLU A N 1
ATOM 1671 C CA . GLU A 1 208 ? 24.931 17.180 -9.600 1.00 60.62 208 GLU A CA 1
ATOM 1672 C C . GLU A 1 208 ? 24.272 15.791 -9.705 1.00 60.62 208 GLU A C 1
ATOM 1674 O O . GLU A 1 208 ? 23.551 15.3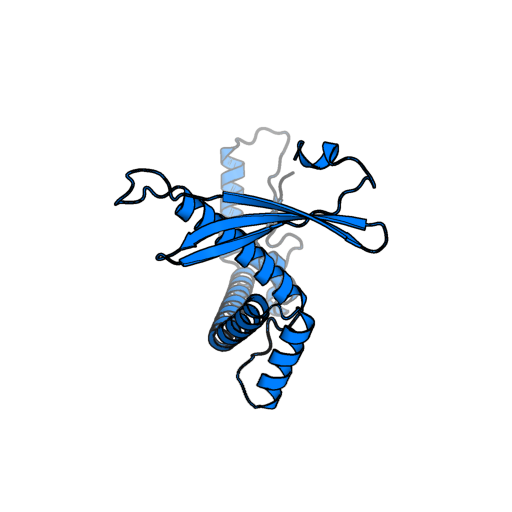88 -8.792 1.00 60.62 208 GLU A O 1
ATOM 1679 N N . LEU A 1 209 ? 24.456 15.079 -10.824 1.00 57.91 209 LEU A N 1
ATOM 1680 C CA . LEU A 1 209 ? 23.858 13.759 -11.069 1.00 57.91 209 LEU A CA 1
ATOM 1681 C C . LEU A 1 209 ? 24.820 12.609 -10.753 1.00 57.91 209 LEU A C 1
ATOM 1683 O O . LEU A 1 209 ? 24.365 11.480 -10.632 1.00 57.91 209 LEU A O 1
ATOM 1687 N N . ALA A 1 210 ? 26.119 12.891 -10.619 1.00 58.34 210 ALA A N 1
ATOM 1688 C CA . ALA A 1 210 ? 27.128 11.906 -10.228 1.00 58.34 210 ALA A CA 1
ATOM 1689 C C . ALA A 1 210 ? 27.227 11.720 -8.699 1.00 58.34 210 ALA A C 1
ATOM 1691 O O . ALA A 1 210 ? 27.695 10.683 -8.246 1.00 58.34 210 ALA A O 1
ATOM 1692 N N . ASP A 1 211 ? 26.762 12.706 -7.922 1.00 50.06 211 ASP A N 1
ATOM 1693 C CA . ASP A 1 211 ? 26.922 12.774 -6.459 1.00 50.06 211 ASP A CA 1
ATOM 1694 C C . ASP A 1 211 ? 25.684 12.279 -5.669 1.00 50.06 211 ASP A C 1
ATOM 1696 O O . ASP A 1 211 ? 25.535 12.589 -4.483 1.00 50.06 211 ASP A O 1
ATOM 1700 N N . LYS A 1 212 ? 24.762 11.546 -6.308 1.00 47.12 212 LYS A N 1
ATOM 1701 C CA . LYS A 1 212 ? 23.552 10.973 -5.687 1.00 47.12 212 LYS A CA 1
ATOM 1702 C C . LYS A 1 212 ? 23.422 9.487 -5.964 1.00 47.12 212 LYS A C 1
ATOM 1704 O O . LYS A 1 212 ? 22.971 8.784 -5.034 1.00 47.12 212 LYS A O 1
#

pLDDT: mean 83.23, std 10.76, range [47.12, 94.56]

Radius of gyration: 29.5 Å; chains: 1; bounding box: 55×46×76 Å

Sequence (212 aa):
MELMTCLPCSKHKTHAPKQLRATIKSSFGVFKFIEQDGGYNQTQKFRDLKKSIRVHLTINLHIWCTKEEQKEKEEADDFMRKNEKAGYNIGRIALFCIRTGLGGLKFVETINLIDLCGGTVGNYRHSRYIYDRLRDVMAEEMKLKITEYLARMDPVLQHPVPFGITFDKVTLLKRSIQTTVLITFVDGVLTPIYLQSPLCKTELSGKELADK

Foldseek 3Di:
DDKQFDPLCVPCVVPDDPVLVVPDDPCQRIQDQDPDPDDDDPVVSVVVSVVVVVVSCPRPSVVVSVVVVVVVVVVVVVLCVVCVVLVVVLLVLLVVCVVVVHALVVSLVVLVVCVVVVHRNDPPDSDSVSSVVSNVVVLVVVVVVVVVQQQDQDPVVSHGFDKDWDWDWDADPLKIWIWIWIWTDDPNDTDIDTDDIDTDPDSDDCPVVVVD

Organism: NCBI:txid433720

Secondary structure (DSSP, 8-state):
--EEE-HHHHHHTTTS-HHHHTT--TTTTEEE----SS---HHHHHHHHHHHHHHHHHSHHHHHHHHHHHHHHHHHHHHHHHTHHHHHHHHHHHHHHHHTT--HHHHHHHHHHHHHTT----SS--SHHHHHHHHHHHHHHHHHHHHHHHHSBPTTTSSBPPEEEEEEEEEETTEEEEEEEEEEEETTEEEEEEEE-PEESSSS-THHHH--